Protein AF-A0A4D4ML09-F1 (afdb_monomer_lite)

Radius of gyration: 29.65 Å; chains: 1; bounding box: 59×78×82 Å

InterPro domains:
  IPR000515 ABC transporter type 1, transmembrane domain MetI-like [PF00528] (106-191)
  IPR000515 ABC transporter type 1, transmembrane domain MetI-like [PS50928] (87-264)
  IPR000515 ABC transporter type 1, transmembrane domain MetI-like [cd06261] (87-190)
  IPR035906 MetI-like superfamily [G3DSA:1.10.3720.10] (78-194)
  IPR035906 MetI-like superfamily [SSF161098] (83-191)

pLDDT: mean 74.78, std 23.52, range [28.95, 95.75]

Secondary structure (DSSP, 8-state):
-PPP-HHHHHHHHHHHHHHHSHHHHHHHHHHHHHHHHHHHHHHHSS-HHHHHHHHHHHHHHHH-HHHHHHHHHHHHHHHHTT-HHHHHHHHHHHHHHHHHHHHHHHHHHHHHHH-HHHHHHHHHHHHHHHHS-HHHHHHHHHHHH-SSHHHHHHHHHHHHHHHHHHHHHHHHHTS-HHHHHHHHHTT--HHHHHHHHHHHSTTSSS--TT--S-----S---------------------------------------------

Foldseek 3Di:
DDDDPPVVVVVVVLVCCCVVVLVVLVVLLCVQVVQLCVQLCVQPVDDQLVSLQVVLVVLCVPPHDVRSVVSSVVSVVCVVVVCNSVVSSVVSLLVSLLVVLLVPQLVLLVVLLVDVVSVVVVVVLLVVLQPDDLVVQLVVLCSRNNDDSRSSSRSSNSNSSSVSSVCNSCVSNPDDVVLVVVLVVVVDDPVVSVVVSVLPPPPPDDDDPPDPPDPPDDPDDDDDDDDDDDDDDDDDDDDDDDDDDDDDDDDDDDDDDDDDDDDD

Sequence (264 aa):
MPRIPFGDWVNDTVDWLLNHMSWLFDFFKTVFLGAFDGIDAVLQAPQPLLLAGILAVIAFWLRGTSAGVLTFVGFAFIDSLELWEDAMVTLSLVLVATVIALVVSVPVGIWAARSDRVSSIVRPVLDFMQTLPAMIYLIPAILFFGTGAPAGIVATLIFALAPGVRMTELGIRQVDKELVEAADAFGTTPATSCCASSSRWRCRRSWPVSTRSSCWVCPWPPSRAWSAPAASAATSTRPSASSTSASARRPVSPSSSWPSTWTA

Organism: Streptomyces avermitilis (NCBI:txid33903)

Structure (mmCIF, N/CA/C/O backbone):
data_AF-A0A4D4ML09-F1
#
_entry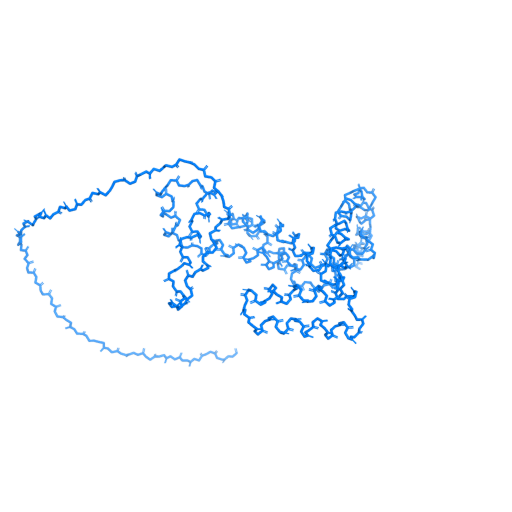.id   AF-A0A4D4ML09-F1
#
loop_
_atom_site.group_PDB
_atom_site.id
_atom_site.type_symbol
_atom_site.label_atom_id
_atom_site.label_alt_id
_atom_site.label_comp_id
_atom_site.label_asym_id
_atom_site.label_entity_id
_atom_site.label_seq_id
_atom_site.pdbx_PDB_ins_code
_atom_site.Cartn_x
_atom_site.Cartn_y
_atom_site.Cartn_z
_atom_site.occupancy
_atom_site.B_iso_or_equiv
_atom_site.auth_seq_id
_atom_site.auth_comp_id
_atom_site.auth_asym_id
_atom_site.auth_atom_id
_atom_site.pdbx_PDB_model_num
ATOM 1 N N . MET A 1 1 ? 10.419 -43.463 10.651 1.00 59.12 1 MET A N 1
ATOM 2 C CA . MET A 1 1 ? 9.363 -42.447 10.856 1.00 59.12 1 MET A CA 1
ATOM 3 C C . MET A 1 1 ? 8.624 -42.284 9.534 1.00 59.12 1 MET A C 1
ATOM 5 O O . MET A 1 1 ? 9.317 -42.134 8.529 1.00 59.12 1 MET A O 1
ATOM 9 N N . PRO A 1 2 ? 7.284 -42.388 9.491 1.00 77.88 2 PRO A N 1
ATOM 10 C CA . PRO A 1 2 ? 6.510 -42.131 8.275 1.00 77.88 2 PRO A CA 1
ATOM 11 C C . PRO A 1 2 ? 6.804 -40.715 7.764 1.00 77.88 2 PRO A C 1
ATOM 13 O O . PRO A 1 2 ? 6.755 -39.765 8.545 1.00 77.88 2 PRO A O 1
ATOM 16 N N . ARG A 1 3 ? 7.160 -40.571 6.483 1.00 78.69 3 ARG A N 1
ATOM 17 C CA . ARG A 1 3 ? 7.343 -39.255 5.858 1.00 78.69 3 ARG A CA 1
ATOM 18 C C . ARG A 1 3 ? 5.966 -38.760 5.436 1.00 78.69 3 ARG A C 1
ATOM 20 O O . ARG A 1 3 ? 5.324 -39.405 4.618 1.00 78.69 3 ARG A O 1
ATOM 27 N N . ILE A 1 4 ? 5.509 -37.660 6.025 1.00 82.00 4 ILE A N 1
ATOM 28 C CA . ILE A 1 4 ? 4.278 -36.992 5.600 1.00 82.00 4 ILE A CA 1
ATOM 29 C C . ILE A 1 4 ? 4.625 -36.206 4.324 1.00 82.00 4 ILE A C 1
ATOM 31 O O . ILE A 1 4 ? 5.484 -35.322 4.404 1.00 82.00 4 ILE A O 1
ATOM 35 N N . PRO A 1 5 ? 4.022 -36.510 3.159 1.00 85.44 5 PRO A N 1
ATOM 36 C CA . PRO A 1 5 ? 4.319 -35.834 1.895 1.00 85.44 5 PRO A CA 1
ATOM 37 C C . PRO A 1 5 ? 3.625 -34.463 1.830 1.00 85.44 5 PRO A C 1
ATOM 39 O O . PRO A 1 5 ? 2.733 -34.222 1.025 1.00 85.44 5 PRO A O 1
ATOM 42 N N . PHE A 1 6 ? 4.012 -33.546 2.721 1.00 84.12 6 PHE A N 1
ATOM 43 C CA . PHE A 1 6 ? 3.425 -32.203 2.780 1.00 84.12 6 PHE A CA 1
ATOM 44 C C . PHE A 1 6 ? 3.710 -31.391 1.507 1.00 84.12 6 PHE A C 1
ATOM 46 O O . PHE A 1 6 ? 2.873 -30.606 1.083 1.00 84.12 6 PHE A O 1
ATOM 53 N N . GLY A 1 7 ? 4.872 -31.612 0.880 1.00 84.00 7 GLY A N 1
ATOM 54 C CA . GLY A 1 7 ? 5.241 -30.947 -0.371 1.00 84.00 7 GLY A CA 1
ATOM 55 C C . GLY A 1 7 ? 4.301 -31.290 -1.526 1.00 84.00 7 GLY A C 1
ATOM 56 O O . GLY A 1 7 ? 3.855 -30.384 -2.220 1.00 84.00 7 GLY A O 1
ATOM 57 N N . ASP A 1 8 ? 3.945 -32.567 -1.679 1.00 87.31 8 ASP A N 1
ATOM 58 C CA . ASP A 1 8 ? 3.078 -33.025 -2.772 1.00 87.31 8 ASP A CA 1
ATOM 59 C C . ASP A 1 8 ? 1.673 -32.431 -2.634 1.00 87.31 8 ASP A C 1
ATOM 61 O O . ASP A 1 8 ? 1.137 -31.881 -3.588 1.00 87.31 8 ASP A O 1
ATOM 65 N N . TRP A 1 9 ? 1.128 -32.402 -1.412 1.00 88.62 9 TRP A N 1
ATOM 66 C CA . TRP A 1 9 ? -0.178 -31.787 -1.168 1.00 88.62 9 TRP A CA 1
ATOM 67 C C . TRP A 1 9 ? -0.194 -30.277 -1.452 1.00 88.62 9 TRP A C 1
ATOM 69 O O . TRP A 1 9 ? -1.172 -29.756 -1.996 1.00 88.62 9 TRP A O 1
ATOM 79 N N . VAL A 1 10 ? 0.882 -29.562 -1.102 1.00 86.12 10 VAL A N 1
ATOM 80 C CA . VAL A 1 10 ? 1.010 -28.130 -1.410 1.00 86.12 10 VAL A CA 1
ATOM 81 C C . VAL A 1 10 ? 1.085 -27.913 -2.918 1.00 86.12 10 VAL A C 1
ATOM 83 O O . VAL A 1 10 ? 0.365 -27.057 -3.426 1.00 86.12 10 VAL A O 1
ATOM 86 N N . ASN A 1 11 ? 1.898 -28.696 -3.629 1.00 86.69 11 ASN A N 1
ATOM 87 C CA . ASN A 1 11 ? 2.037 -28.585 -5.081 1.00 86.69 11 ASN A CA 1
ATOM 88 C C . ASN A 1 11 ? 0.710 -28.880 -5.793 1.00 86.69 11 ASN A C 1
ATOM 90 O O . ASN A 1 11 ? 0.254 -28.043 -6.566 1.00 86.69 11 ASN A O 1
ATOM 94 N N . ASP A 1 12 ? 0.027 -29.973 -5.437 1.00 88.75 12 ASP A N 1
ATOM 95 C CA . ASP A 1 12 ? -1.288 -30.323 -5.993 1.00 88.75 12 ASP A CA 1
ATOM 96 C C . ASP A 1 12 ? -2.319 -29.204 -5.762 1.00 88.75 12 ASP A C 1
ATOM 98 O O . ASP A 1 12 ? -3.134 -28.890 -6.633 1.00 88.75 12 ASP A O 1
ATOM 102 N N . THR A 1 13 ? -2.275 -28.568 -4.585 1.00 86.69 13 THR A N 1
ATOM 103 C CA . THR A 1 13 ? -3.168 -27.451 -4.246 1.00 86.69 13 THR A CA 1
ATOM 104 C C . THR A 1 13 ? -2.843 -26.201 -5.063 1.00 86.69 13 THR A C 1
ATOM 106 O O . THR A 1 13 ? -3.762 -25.542 -5.554 1.00 86.69 13 THR A O 1
ATOM 109 N N . VAL A 1 14 ? -1.560 -25.860 -5.221 1.00 85.69 14 VAL A N 1
ATOM 110 C CA . VAL A 1 14 ? -1.124 -24.715 -6.038 1.00 85.69 14 VAL A CA 1
ATOM 111 C C . VAL A 1 14 ? -1.500 -24.934 -7.500 1.00 85.69 14 VAL A C 1
ATOM 113 O O . VAL A 1 14 ? -2.090 -24.041 -8.106 1.00 85.69 14 VAL A O 1
ATOM 116 N N . ASP A 1 15 ? -1.250 -26.124 -8.040 1.00 85.69 15 ASP A N 1
ATOM 117 C CA . ASP A 1 15 ? -1.577 -26.465 -9.424 1.00 85.69 15 ASP A CA 1
ATOM 118 C C . ASP A 1 15 ? -3.088 -26.433 -9.666 1.00 85.69 15 ASP A C 1
ATOM 120 O O . ASP A 1 15 ? -3.551 -25.897 -10.678 1.00 85.69 15 ASP A O 1
ATOM 124 N N . TRP A 1 16 ? -3.891 -26.933 -8.725 1.00 88.06 16 TRP A N 1
ATOM 125 C CA . TRP A 1 16 ? -5.346 -26.810 -8.806 1.00 88.06 16 TRP A CA 1
ATOM 126 C C . TRP A 1 16 ? -5.793 -25.341 -8.818 1.00 88.06 16 TRP A C 1
ATOM 128 O O . TRP A 1 16 ? -6.638 -24.956 -9.632 1.00 88.06 16 TRP A O 1
ATOM 138 N N . LEU A 1 17 ? -5.198 -24.504 -7.961 1.00 85.19 17 LEU A N 1
ATOM 139 C CA . LEU A 1 17 ? -5.534 -23.084 -7.862 1.00 85.19 17 LEU A CA 1
ATOM 140 C C . LEU A 1 17 ? -5.142 -22.315 -9.134 1.00 85.19 17 LEU A C 1
ATOM 142 O O . LEU A 1 17 ? -5.925 -21.499 -9.618 1.00 85.19 17 LEU A O 1
ATOM 146 N N . LEU A 1 18 ? -3.976 -22.605 -9.715 1.00 81.81 18 LEU A N 1
ATOM 147 C CA . LEU A 1 18 ? -3.527 -21.998 -10.971 1.00 81.81 18 LEU A CA 1
ATOM 148 C C . LEU A 1 18 ? -4.411 -22.404 -12.157 1.00 81.81 18 LEU A C 1
ATOM 150 O O . LEU A 1 18 ? -4.718 -21.566 -13.001 1.00 81.81 18 LEU A O 1
ATOM 154 N N . ASN A 1 19 ? -4.875 -23.653 -12.208 1.00 81.81 19 ASN A N 1
ATOM 155 C CA . ASN A 1 19 ? -5.686 -24.143 -13.326 1.00 81.81 19 ASN A CA 1
ATOM 156 C C . ASN A 1 19 ? -7.166 -23.741 -13.234 1.00 81.81 19 ASN A C 1
ATOM 158 O O . ASN A 1 19 ? -7.794 -23.472 -14.257 1.00 81.81 19 ASN A O 1
ATOM 162 N N . HIS A 1 20 ? -7.741 -23.704 -12.028 1.00 89.06 20 HIS A N 1
ATOM 163 C CA . HIS A 1 20 ? -9.168 -23.420 -11.843 1.00 89.06 20 HIS A CA 1
ATOM 164 C C . HIS A 1 20 ? -9.464 -21.935 -11.577 1.00 89.06 20 HIS A C 1
ATOM 166 O O . HIS A 1 20 ? -10.523 -21.432 -11.955 1.00 89.06 20 HIS A O 1
ATOM 172 N N . MET A 1 21 ? -8.535 -21.221 -10.934 1.00 84.94 21 MET A N 1
ATOM 173 C CA . MET A 1 21 ? -8.707 -19.828 -10.503 1.00 84.94 21 MET A CA 1
ATOM 174 C C . MET A 1 21 ? -7.890 -18.816 -11.323 1.00 84.94 21 MET A C 1
ATOM 176 O O . MET A 1 21 ? -7.860 -17.641 -10.956 1.00 84.94 21 MET A O 1
ATOM 180 N N . SER A 1 22 ? -7.289 -19.224 -12.450 1.00 84.06 22 SER A N 1
ATOM 181 C CA . SER A 1 22 ? -6.535 -18.336 -13.358 1.00 84.06 22 SER A CA 1
ATOM 182 C C . SER A 1 22 ? -7.306 -17.069 -13.717 1.00 84.06 22 SER A C 1
ATOM 184 O O . SER A 1 22 ? -6.788 -15.972 -13.551 1.00 84.06 22 SER A O 1
ATOM 186 N N . TRP A 1 23 ? -8.585 -17.202 -14.077 1.00 86.94 23 TRP A N 1
ATOM 187 C CA . TRP A 1 23 ? -9.441 -16.069 -14.441 1.00 86.94 23 TRP A CA 1
ATOM 188 C C . TRP A 1 23 ? -9.547 -15.000 -13.337 1.00 86.94 23 TRP A C 1
ATOM 190 O O . TRP A 1 23 ? -9.652 -13.810 -13.634 1.00 86.94 23 TRP A O 1
ATOM 200 N N . LEU A 1 24 ? -9.513 -15.407 -12.061 1.00 88.56 24 LEU A N 1
ATOM 201 C CA . LEU A 1 24 ? -9.582 -14.490 -10.926 1.00 88.56 24 LEU A CA 1
ATOM 202 C C . LEU A 1 24 ? -8.236 -13.792 -10.707 1.00 88.56 24 LEU A C 1
ATOM 204 O O . LEU A 1 24 ? -8.201 -12.583 -10.472 1.00 88.56 24 LEU A O 1
ATOM 208 N N . PHE A 1 25 ? -7.130 -14.535 -10.797 1.00 86.25 25 PHE A N 1
ATOM 209 C CA . PHE A 1 25 ? -5.787 -13.958 -10.696 1.00 86.25 25 PHE A CA 1
ATOM 210 C C . PHE A 1 25 ? -5.503 -12.995 -11.845 1.00 86.25 25 PHE A C 1
ATOM 212 O O . PHE A 1 25 ? -4.975 -11.911 -11.600 1.00 86.25 25 PHE A O 1
ATOM 219 N N . ASP A 1 26 ? -5.928 -13.337 -13.058 1.00 88.06 26 ASP A N 1
ATOM 220 C CA . ASP A 1 26 ? -5.820 -12.476 -14.231 1.00 88.06 26 ASP A CA 1
ATOM 221 C C . ASP A 1 26 ? -6.650 -11.203 -14.059 1.00 88.06 26 ASP A C 1
ATOM 223 O O . ASP A 1 26 ? -6.144 -10.114 -14.320 1.00 88.06 26 ASP A O 1
ATOM 227 N N . PHE A 1 27 ? -7.872 -11.296 -13.521 1.00 91.00 27 PHE A N 1
ATOM 228 C CA . PHE A 1 27 ? -8.672 -10.113 -13.194 1.00 91.00 27 PHE A CA 1
ATOM 229 C C . PHE A 1 27 ? -7.938 -9.174 -12.225 1.00 91.00 27 PHE A C 1
ATOM 231 O O . PHE A 1 27 ? -7.788 -7.984 -12.511 1.00 91.00 27 PHE A O 1
ATOM 238 N N . PHE A 1 28 ? -7.433 -9.694 -11.100 1.00 90.31 28 PHE A N 1
ATOM 239 C CA . PHE A 1 28 ? -6.674 -8.878 -10.145 1.00 90.31 28 PHE A CA 1
ATOM 240 C C . PHE A 1 28 ? -5.390 -8.321 -10.759 1.00 90.31 28 PHE A C 1
ATOM 242 O O . PHE A 1 28 ? -5.067 -7.155 -10.540 1.00 90.31 28 PHE A O 1
ATOM 249 N N . LYS A 1 29 ? -4.687 -9.113 -11.572 1.00 91.00 29 LYS A N 1
ATOM 250 C CA . LYS A 1 29 ? -3.493 -8.677 -12.296 1.00 91.00 29 LYS A CA 1
ATOM 251 C C . LYS A 1 29 ? -3.803 -7.509 -13.224 1.00 91.00 29 LYS A C 1
ATOM 253 O O . LYS A 1 29 ? -3.082 -6.518 -13.184 1.00 91.00 29 LYS A O 1
ATOM 258 N N . THR A 1 30 ? -4.873 -7.590 -14.013 1.00 92.25 30 THR A N 1
ATOM 259 C CA . THR A 1 30 ? -5.305 -6.503 -14.901 1.00 92.25 30 THR A CA 1
ATOM 260 C C . THR A 1 30 ? -5.693 -5.257 -14.114 1.00 92.25 30 THR A C 1
ATOM 262 O O . THR A 1 30 ? -5.329 -4.157 -14.517 1.00 92.25 30 THR A O 1
ATOM 265 N N . VAL A 1 31 ? -6.377 -5.404 -12.975 1.00 92.50 31 VAL A N 1
ATOM 266 C CA . VAL A 1 31 ? -6.721 -4.266 -12.107 1.00 92.50 31 VAL A CA 1
ATOM 267 C C . VAL A 1 31 ? -5.463 -3.612 -11.528 1.00 92.50 31 VAL A C 1
ATOM 269 O O . VAL A 1 31 ? -5.342 -2.390 -11.570 1.00 92.50 31 VAL A O 1
ATOM 272 N N . PHE A 1 32 ? -4.513 -4.400 -11.016 1.00 92.38 32 PHE A N 1
ATOM 273 C CA . PHE A 1 32 ? -3.273 -3.877 -10.437 1.00 92.38 32 PHE A CA 1
ATOM 274 C C . PHE A 1 32 ? -2.369 -3.233 -11.488 1.00 92.38 32 PHE A C 1
ATOM 276 O O . PHE A 1 32 ? -1.873 -2.137 -11.247 1.00 92.38 32 PHE A O 1
ATOM 283 N N . LEU A 1 33 ? -2.190 -3.876 -12.646 1.00 92.56 33 LEU A N 1
ATOM 284 C CA . LEU A 1 33 ? -1.421 -3.318 -13.761 1.00 92.56 33 LEU A CA 1
ATOM 285 C C . LEU A 1 33 ? -2.086 -2.066 -14.319 1.00 92.56 33 LEU A C 1
ATOM 287 O O . LEU A 1 33 ? -1.432 -1.044 -14.425 1.00 92.56 33 LEU A O 1
ATOM 291 N N . GLY A 1 34 ? -3.392 -2.099 -14.582 1.00 93.62 34 GLY A N 1
ATOM 292 C CA . GLY A 1 34 ? -4.105 -0.937 -15.108 1.00 93.62 34 GLY A CA 1
ATOM 293 C C . GLY A 1 34 ? -4.058 0.265 -14.161 1.00 93.62 34 GLY A C 1
ATOM 294 O O . GLY A 1 34 ? -3.897 1.397 -14.612 1.00 93.62 34 GLY A O 1
ATOM 295 N N . ALA A 1 35 ? -4.153 0.036 -12.846 1.00 94.00 35 ALA A N 1
ATOM 296 C CA . ALA A 1 35 ? -3.981 1.096 -11.855 1.00 94.00 35 ALA A CA 1
ATOM 297 C C . ALA A 1 35 ? -2.534 1.612 -11.801 1.00 94.00 35 ALA A C 1
ATOM 299 O O . ALA A 1 35 ? -2.325 2.820 -11.700 1.00 94.00 35 ALA A O 1
ATOM 300 N N . PHE A 1 36 ? -1.551 0.713 -11.876 1.00 94.81 36 PHE A N 1
ATOM 301 C CA . PHE A 1 36 ? -0.130 1.055 -11.906 1.00 94.81 36 PHE A CA 1
ATOM 302 C C . PHE A 1 36 ? 0.234 1.862 -13.149 1.00 94.81 36 PHE A C 1
ATOM 304 O O . PHE A 1 36 ? 0.669 2.999 -12.998 1.00 94.81 36 PHE A O 1
ATOM 311 N N . ASP A 1 37 ? -0.042 1.341 -14.342 1.00 94.06 37 ASP A N 1
ATOM 312 C CA . ASP A 1 37 ? 0.233 2.004 -15.619 1.00 94.06 37 ASP A CA 1
ATOM 313 C C . ASP A 1 37 ? -0.510 3.345 -15.710 1.00 94.06 37 ASP A C 1
ATOM 315 O O . ASP A 1 37 ? 0.021 4.326 -16.223 1.00 94.06 37 ASP A O 1
ATOM 319 N N . GLY A 1 38 ? -1.730 3.421 -15.165 1.00 94.12 38 GLY A N 1
ATOM 320 C CA . GLY A 1 38 ? -2.509 4.656 -15.117 1.00 94.12 38 GLY A CA 1
ATOM 321 C C . GLY A 1 38 ? -1.867 5.744 -14.252 1.00 94.12 38 GLY A C 1
ATOM 322 O O . GLY A 1 38 ? -1.791 6.896 -14.679 1.00 94.12 38 GLY A O 1
ATOM 323 N N . ILE A 1 39 ? -1.403 5.405 -13.044 1.00 93.88 39 ILE A N 1
ATOM 324 C CA . ILE A 1 39 ? -0.715 6.367 -12.166 1.00 93.88 39 ILE A CA 1
ATOM 325 C C . ILE A 1 39 ? 0.665 6.718 -12.724 1.00 93.88 39 ILE A C 1
ATOM 327 O O . ILE A 1 39 ? 1.036 7.892 -12.733 1.00 93.88 39 ILE A O 1
ATOM 331 N N . ASP A 1 40 ? 1.393 5.725 -13.220 1.00 93.94 40 ASP A N 1
ATOM 332 C CA . ASP A 1 40 ? 2.733 5.895 -13.764 1.00 93.94 40 ASP A CA 1
ATOM 333 C C . ASP A 1 40 ? 2.732 6.799 -15.001 1.00 93.94 40 ASP A C 1
ATOM 335 O O . ASP A 1 40 ? 3.477 7.776 -15.050 1.00 93.94 40 ASP A O 1
ATOM 339 N N . ALA A 1 41 ? 1.792 6.594 -15.928 1.00 92.88 41 ALA A N 1
ATOM 340 C CA . ALA A 1 41 ? 1.618 7.470 -17.084 1.00 92.88 41 ALA A CA 1
ATOM 341 C C . ALA A 1 41 ? 1.303 8.922 -16.683 1.00 92.88 41 ALA A C 1
ATOM 343 O O . ALA A 1 41 ? 1.777 9.858 -17.323 1.00 92.88 41 ALA A O 1
ATOM 344 N N . VAL A 1 42 ? 0.522 9.136 -15.617 1.00 92.56 42 VAL A N 1
ATOM 345 C CA . VAL A 1 42 ? 0.211 10.487 -15.116 1.00 92.56 42 VAL A CA 1
ATOM 346 C C . VAL A 1 42 ? 1.435 11.145 -14.481 1.00 92.56 42 VAL A C 1
ATOM 348 O O . VAL A 1 42 ? 1.639 12.346 -14.665 1.00 92.56 42 VAL A O 1
ATOM 351 N N . LEU A 1 43 ? 2.245 10.384 -13.744 1.00 90.00 43 LEU A N 1
ATOM 352 C CA . LEU A 1 43 ? 3.460 10.896 -13.111 1.00 90.00 43 LEU A CA 1
ATOM 353 C C . LEU A 1 43 ? 4.574 11.160 -14.128 1.00 90.00 43 LEU A C 1
ATOM 355 O O . LEU A 1 43 ? 5.310 12.129 -13.970 1.00 90.00 43 LEU A O 1
ATOM 359 N N . GLN A 1 44 ? 4.673 10.360 -15.187 1.00 89.88 44 GLN A N 1
ATOM 360 C CA . GLN A 1 44 ? 5.710 10.509 -16.210 1.00 89.88 44 GLN A CA 1
ATOM 361 C C . GLN A 1 44 ? 5.321 11.442 -17.370 1.00 89.88 44 GLN A C 1
ATOM 363 O O . GLN A 1 44 ? 6.188 11.851 -18.137 1.00 89.88 44 GLN A O 1
ATOM 368 N N . ALA A 1 45 ? 4.043 11.815 -17.518 1.00 89.12 45 ALA A N 1
ATOM 369 C CA . ALA A 1 45 ? 3.608 12.709 -18.597 1.00 89.12 45 ALA A CA 1
ATOM 370 C C . ALA A 1 45 ? 4.251 14.117 -18.566 1.00 89.12 45 ALA A C 1
ATOM 372 O O . ALA A 1 45 ? 4.567 14.645 -19.637 1.00 89.12 45 ALA A O 1
ATOM 373 N N . PRO A 1 46 ? 4.431 14.781 -17.405 1.00 88.69 46 PRO A N 1
ATOM 374 C CA . PRO A 1 46 ? 5.096 16.080 -17.338 1.00 88.69 46 PRO A CA 1
ATOM 375 C C . PRO A 1 46 ? 6.622 15.960 -17.409 1.00 88.69 46 PRO A C 1
ATOM 377 O O . PRO A 1 46 ? 7.208 14.966 -16.994 1.00 88.69 46 PRO A O 1
ATOM 380 N N . GLN A 1 47 ? 7.289 17.035 -17.841 1.00 89.00 47 GLN A N 1
ATOM 381 C CA . GLN A 1 47 ? 8.752 17.118 -17.760 1.00 89.00 47 GLN A CA 1
ATOM 382 C C . GLN A 1 47 ? 9.221 16.970 -16.294 1.00 89.00 47 GLN A C 1
ATOM 384 O O . GLN A 1 47 ? 8.574 17.552 -15.413 1.00 89.00 47 GLN A O 1
ATOM 389 N N . PRO A 1 48 ? 10.351 16.289 -16.016 1.00 87.88 48 PRO A N 1
ATOM 390 C CA . PRO A 1 48 ? 10.811 16.001 -14.652 1.00 87.88 48 PRO A CA 1
ATOM 391 C C . PRO A 1 48 ? 10.837 17.219 -13.718 1.00 87.88 48 PRO A C 1
ATOM 393 O O . PRO A 1 48 ? 10.208 17.246 -12.657 1.00 87.88 48 PRO A O 1
ATOM 396 N N . LEU A 1 49 ? 11.462 18.306 -14.174 1.00 88.12 49 LEU A N 1
ATOM 397 C CA . LEU A 1 49 ? 11.545 19.563 -13.425 1.00 88.12 49 LEU A CA 1
ATOM 398 C C . LEU A 1 49 ? 10.179 20.234 -13.205 1.00 88.12 49 LEU A C 1
ATOM 400 O O . LEU A 1 49 ? 9.968 20.878 -12.175 1.00 88.12 49 LEU A O 1
ATOM 404 N N . LEU A 1 50 ? 9.236 20.073 -14.141 1.00 91.62 50 LEU A N 1
ATOM 405 C CA . LEU A 1 50 ? 7.872 20.586 -13.989 1.00 91.62 50 LEU A CA 1
ATOM 406 C C . LEU A 1 50 ? 7.117 19.819 -12.904 1.00 91.62 50 LEU A C 1
ATOM 408 O O . LEU A 1 50 ? 6.503 20.451 -12.042 1.00 91.62 50 LEU A O 1
ATOM 412 N N . LEU A 1 51 ? 7.184 18.483 -12.903 1.00 92.00 51 LEU A N 1
ATOM 413 C CA . LEU A 1 51 ? 6.539 17.675 -11.866 1.00 92.00 51 LEU A CA 1
ATOM 414 C C . LEU A 1 51 ? 7.141 17.969 -10.486 1.00 92.00 51 LEU A C 1
ATOM 416 O O . LEU A 1 51 ? 6.396 18.183 -9.528 1.00 92.00 51 LEU A O 1
ATOM 420 N N . ALA A 1 52 ? 8.471 18.060 -10.392 1.00 91.31 52 ALA A N 1
ATOM 421 C CA . ALA A 1 52 ? 9.158 18.441 -9.160 1.00 91.31 52 ALA A CA 1
ATOM 422 C C . ALA A 1 52 ? 8.675 19.807 -8.639 1.00 91.31 52 ALA A C 1
ATOM 424 O O . ALA A 1 52 ? 8.409 19.961 -7.445 1.00 91.31 52 ALA A O 1
ATOM 425 N N . GLY A 1 53 ? 8.491 20.783 -9.536 1.00 92.50 53 GLY A N 1
ATOM 426 C CA . GLY A 1 53 ? 7.915 22.089 -9.213 1.00 92.50 53 GLY A CA 1
ATOM 427 C C . GLY A 1 53 ? 6.474 22.003 -8.699 1.00 92.50 53 GLY A C 1
ATOM 428 O O . GLY A 1 53 ? 6.149 22.612 -7.680 1.00 92.50 53 GLY A O 1
ATOM 429 N N . ILE A 1 54 ? 5.617 21.209 -9.348 1.00 93.12 54 ILE A N 1
ATOM 430 C CA . ILE A 1 54 ? 4.223 21.001 -8.920 1.00 93.12 54 ILE A CA 1
ATOM 431 C C . ILE A 1 54 ? 4.175 20.379 -7.517 1.00 93.12 54 ILE A C 1
ATOM 433 O O . ILE A 1 54 ? 3.488 20.899 -6.633 1.00 93.12 54 ILE A O 1
ATOM 437 N N . LEU A 1 55 ? 4.939 19.309 -7.281 1.00 91.88 55 LEU A N 1
ATOM 438 C CA . LEU A 1 55 ? 5.012 18.651 -5.973 1.00 91.88 55 LEU A CA 1
ATOM 439 C C . LEU A 1 55 ? 5.566 19.592 -4.894 1.00 91.88 55 LEU A C 1
ATOM 441 O O . LEU A 1 55 ? 5.065 19.598 -3.768 1.00 91.88 55 LEU A O 1
ATOM 445 N N . ALA A 1 56 ? 6.541 20.435 -5.237 1.00 93.19 56 ALA A N 1
ATOM 446 C CA . ALA A 1 56 ? 7.080 21.444 -4.333 1.00 93.19 56 ALA A CA 1
ATOM 447 C C . ALA A 1 56 ? 6.046 22.513 -3.951 1.00 93.19 56 ALA A C 1
ATOM 449 O O . ALA A 1 56 ? 5.969 22.897 -2.783 1.00 93.19 56 ALA A O 1
ATOM 450 N N . VAL A 1 57 ? 5.211 22.963 -4.893 1.00 94.38 57 VAL A N 1
ATOM 451 C CA . VAL A 1 57 ? 4.114 23.906 -4.609 1.00 94.38 57 VAL A CA 1
ATOM 452 C C . VAL A 1 57 ? 3.059 23.264 -3.704 1.00 94.38 57 VAL A C 1
ATOM 454 O O . VAL A 1 57 ? 2.592 23.898 -2.756 1.00 94.38 57 VAL A O 1
ATOM 457 N N . ILE A 1 58 ? 2.722 21.992 -3.931 1.00 94.44 58 ILE A N 1
ATOM 458 C CA . ILE A 1 58 ? 1.800 21.247 -3.060 1.00 94.44 58 ILE A CA 1
ATOM 459 C C . ILE A 1 58 ? 2.385 21.120 -1.644 1.00 94.44 58 ILE A C 1
ATOM 461 O O . ILE A 1 58 ? 1.701 21.410 -0.658 1.00 94.44 58 ILE A O 1
ATOM 465 N N . ALA A 1 59 ? 3.663 20.749 -1.527 1.00 92.19 59 ALA A N 1
ATOM 466 C CA . ALA A 1 59 ? 4.358 20.645 -0.244 1.00 92.19 59 ALA A CA 1
ATOM 467 C C . ALA A 1 59 ? 4.433 21.999 0.483 1.00 92.19 59 ALA A C 1
ATOM 469 O O . ALA A 1 59 ? 4.207 22.074 1.697 1.00 92.19 59 ALA A O 1
ATOM 470 N N . PHE A 1 60 ? 4.681 23.077 -0.267 1.00 94.00 60 PHE A N 1
ATOM 471 C CA . PHE A 1 60 ? 4.662 24.446 0.235 1.00 94.00 60 PHE A CA 1
ATOM 472 C C . PHE A 1 60 ? 3.303 24.812 0.834 1.00 94.00 60 PHE A C 1
ATOM 474 O O . PHE A 1 60 ? 3.240 25.377 1.926 1.00 94.00 60 PHE A O 1
ATOM 481 N N . TRP A 1 61 ? 2.211 24.462 0.154 1.00 95.00 61 TRP A N 1
ATOM 482 C CA . TRP A 1 61 ? 0.859 24.791 0.601 1.00 95.00 61 TRP A CA 1
ATOM 483 C C . TRP A 1 61 ? 0.439 24.019 1.861 1.00 95.00 61 TRP A C 1
ATOM 485 O O . TRP A 1 61 ? -0.232 24.573 2.729 1.00 95.00 61 TRP A O 1
ATOM 495 N N . LEU A 1 62 ? 0.868 22.760 2.000 1.00 93.44 62 LEU A N 1
ATOM 496 C CA . LEU A 1 62 ? 0.493 21.908 3.135 1.00 93.44 62 LEU A CA 1
ATOM 497 C C . LEU A 1 62 ? 1.257 22.220 4.428 1.00 93.44 62 LEU A C 1
ATOM 499 O O . LEU A 1 62 ? 0.695 22.083 5.516 1.00 93.44 62 LEU A O 1
ATOM 503 N N . ARG A 1 63 ? 2.544 22.581 4.336 1.00 91.69 63 ARG A N 1
ATOM 504 C CA . ARG A 1 63 ? 3.420 22.690 5.521 1.00 91.69 63 ARG A CA 1
ATOM 505 C C . ARG A 1 63 ? 4.277 23.959 5.579 1.00 91.69 63 ARG A C 1
ATOM 507 O O . ARG A 1 63 ? 4.881 24.218 6.618 1.00 91.69 63 ARG A O 1
ATOM 514 N N . GLY A 1 64 ? 4.296 24.768 4.522 1.00 91.50 64 GLY A N 1
ATOM 515 C CA . GLY A 1 64 ? 5.025 26.037 4.447 1.00 91.50 64 GLY A CA 1
ATOM 516 C C . GLY A 1 64 ? 6.318 25.980 3.625 1.00 91.50 64 GLY A C 1
ATOM 517 O O . GLY A 1 64 ? 6.650 24.977 2.992 1.00 91.50 64 GLY A O 1
ATOM 518 N N . THR A 1 65 ? 7.072 27.083 3.656 1.00 90.88 65 THR A N 1
ATOM 519 C CA . THR A 1 65 ? 8.254 27.347 2.810 1.00 90.88 65 THR A CA 1
ATOM 520 C C . THR A 1 65 ? 9.335 26.270 2.883 1.00 90.88 65 THR A C 1
ATOM 522 O O . THR A 1 65 ? 9.886 25.886 1.853 1.00 90.88 65 THR A O 1
ATOM 525 N N . SER A 1 66 ? 9.619 25.752 4.079 1.00 92.25 66 SER A N 1
ATOM 526 C CA . SER A 1 66 ? 10.676 24.759 4.294 1.00 92.25 66 SER A CA 1
ATOM 527 C C . SER A 1 66 ? 10.386 23.420 3.616 1.00 92.25 66 SER A C 1
ATOM 529 O O . SER A 1 66 ? 11.297 22.816 3.057 1.00 92.25 66 SER A O 1
ATOM 531 N N . ALA A 1 67 ? 9.126 22.973 3.617 1.00 92.25 67 ALA A N 1
ATOM 532 C CA . ALA A 1 67 ? 8.731 21.727 2.968 1.00 92.25 67 ALA A CA 1
ATOM 533 C C . ALA A 1 67 ? 8.828 21.835 1.441 1.00 92.25 67 ALA A C 1
ATOM 535 O O . ALA A 1 67 ? 9.379 20.942 0.810 1.00 92.25 67 ALA A O 1
ATOM 536 N N . GLY A 1 68 ? 8.374 22.952 0.860 1.00 92.19 68 GLY A N 1
ATOM 537 C CA . GLY A 1 68 ? 8.438 23.165 -0.589 1.00 92.19 68 GLY A CA 1
ATOM 538 C C . GLY A 1 68 ? 9.867 23.165 -1.136 1.00 92.19 68 GLY A C 1
ATOM 539 O O . GLY A 1 68 ? 10.153 22.469 -2.109 1.00 92.19 68 GLY A O 1
ATOM 540 N N . VAL A 1 69 ? 10.783 23.886 -0.478 1.00 94.62 69 VAL A N 1
ATOM 541 C CA . VAL A 1 69 ? 12.196 23.934 -0.898 1.00 94.62 69 VAL A CA 1
ATOM 542 C C . VAL A 1 69 ? 12.852 22.559 -0.778 1.00 94.62 69 VAL A C 1
ATOM 544 O O . VAL A 1 69 ? 13.539 22.136 -1.702 1.00 94.62 69 VAL A O 1
ATOM 547 N N . LEU A 1 70 ? 12.614 21.838 0.323 1.00 95.50 70 LEU A N 1
ATOM 548 C CA . LEU A 1 70 ? 13.200 20.513 0.531 1.00 95.50 70 LEU A CA 1
ATOM 549 C C . LEU A 1 70 ? 12.696 19.507 -0.509 1.00 95.50 70 LEU A C 1
ATOM 551 O O . LEU A 1 70 ? 13.498 18.766 -1.072 1.00 95.50 70 LEU A O 1
ATOM 555 N N . THR A 1 71 ? 11.394 19.513 -0.809 1.00 94.38 71 THR A N 1
ATOM 556 C CA . THR A 1 71 ? 10.810 18.665 -1.855 1.00 94.38 71 THR A CA 1
ATOM 557 C C . THR A 1 71 ? 11.415 18.973 -3.224 1.00 94.38 71 THR A C 1
ATOM 559 O O . THR A 1 71 ? 11.846 18.046 -3.904 1.00 94.38 71 THR A O 1
ATOM 562 N N . PHE A 1 72 ? 11.516 20.251 -3.611 1.00 94.88 72 PHE A N 1
ATOM 563 C CA . PHE A 1 72 ? 12.099 20.627 -4.902 1.00 94.88 72 PHE A CA 1
ATOM 564 C C . PHE A 1 72 ? 13.563 20.196 -5.023 1.00 94.88 72 PHE A C 1
ATOM 566 O O . PHE A 1 72 ? 13.936 19.558 -6.001 1.00 94.88 72 PHE A O 1
ATOM 573 N N . VAL A 1 73 ? 14.384 20.500 -4.011 1.00 95.75 73 VAL A N 1
ATOM 574 C CA . VAL A 1 73 ? 15.811 20.146 -4.004 1.00 95.75 73 VAL A CA 1
ATOM 575 C C . VAL A 1 73 ? 16.002 18.628 -4.012 1.00 95.75 73 VAL A C 1
ATOM 577 O O . VAL A 1 73 ? 16.872 18.136 -4.721 1.00 95.75 73 VAL A O 1
ATOM 580 N N . GLY A 1 74 ? 15.177 17.879 -3.274 1.00 94.88 74 GLY A N 1
ATOM 581 C CA . GLY A 1 74 ? 15.229 16.417 -3.255 1.00 94.88 74 GLY A CA 1
ATOM 582 C C . GLY A 1 74 ? 14.910 15.793 -4.614 1.00 94.88 74 GLY A C 1
ATOM 583 O O . GLY A 1 74 ? 15.672 14.959 -5.094 1.00 94.88 74 GLY A O 1
ATOM 584 N N . PHE A 1 75 ? 13.829 16.227 -5.268 1.00 93.81 75 PHE A N 1
ATOM 585 C CA . PHE A 1 75 ? 13.481 15.729 -6.603 1.00 93.81 75 PHE A CA 1
ATOM 586 C C . PHE A 1 75 ? 14.473 16.184 -7.680 1.00 93.81 75 PHE A C 1
ATOM 588 O O . PHE A 1 75 ? 14.833 15.382 -8.535 1.00 93.81 75 PHE A O 1
ATOM 595 N N . ALA A 1 76 ? 14.979 17.419 -7.609 1.00 93.56 76 ALA A N 1
ATOM 596 C CA . ALA A 1 76 ? 16.033 17.894 -8.507 1.00 93.56 76 ALA A CA 1
ATOM 597 C C . ALA A 1 76 ? 17.342 17.103 -8.333 1.00 93.56 76 ALA A C 1
ATOM 599 O O . ALA A 1 76 ? 18.073 16.887 -9.294 1.00 93.56 76 ALA A O 1
ATOM 600 N N . PHE A 1 77 ? 17.637 16.639 -7.116 1.00 95.25 77 PHE A N 1
ATOM 601 C CA . PHE A 1 77 ? 18.784 15.771 -6.868 1.00 95.25 77 PHE A CA 1
ATOM 602 C C . PHE A 1 77 ? 18.601 14.377 -7.484 1.00 95.25 77 PHE A C 1
ATOM 604 O O . PHE A 1 77 ? 19.540 13.861 -8.076 1.00 95.25 77 PHE A O 1
ATOM 611 N N . ILE A 1 78 ? 17.402 13.789 -7.398 1.00 94.56 78 ILE A N 1
ATOM 612 C CA . ILE A 1 78 ? 17.087 12.510 -8.062 1.00 94.56 78 ILE A CA 1
ATOM 613 C C . ILE A 1 78 ? 17.222 12.638 -9.585 1.00 94.56 78 ILE A C 1
ATOM 615 O O . ILE A 1 78 ? 17.816 11.767 -10.217 1.00 94.56 78 ILE A O 1
ATOM 619 N N . ASP A 1 79 ? 16.720 13.736 -10.155 1.00 93.56 79 ASP A N 1
ATOM 620 C CA . ASP A 1 79 ? 16.862 14.054 -11.582 1.00 93.56 79 ASP A CA 1
ATOM 621 C C . ASP A 1 79 ? 18.341 14.186 -11.983 1.00 93.56 79 ASP A C 1
ATOM 623 O O . ASP A 1 79 ? 18.781 13.599 -12.967 1.00 93.56 79 ASP A O 1
ATOM 627 N N . SER A 1 80 ? 19.157 14.839 -11.146 1.00 94.00 80 SER A N 1
ATOM 628 C CA . SER A 1 80 ? 20.608 14.944 -11.351 1.00 94.00 80 SER A CA 1
ATOM 629 C C . SER A 1 80 ? 21.355 13.604 -11.293 1.00 94.00 80 SER A C 1
ATOM 631 O O . SER A 1 80 ? 22.505 13.552 -11.729 1.00 94.00 80 SER A O 1
ATOM 633 N N . LEU A 1 81 ? 20.756 12.556 -10.721 1.00 95.62 81 LEU A N 1
ATOM 634 C CA . LEU A 1 81 ? 21.310 11.199 -10.693 1.00 95.62 81 LEU A CA 1
ATOM 635 C C . LEU A 1 81 ? 20.795 10.327 -11.847 1.00 95.62 81 LEU A C 1
ATOM 637 O O . LEU A 1 81 ? 21.147 9.153 -11.895 1.00 95.62 81 LEU A O 1
ATOM 641 N N . GLU A 1 82 ? 19.959 10.871 -12.738 1.00 93.50 82 GLU A N 1
ATOM 642 C CA . GLU A 1 82 ? 19.310 10.143 -13.839 1.00 93.50 82 GLU A CA 1
ATOM 643 C C . GLU A 1 82 ? 18.420 8.970 -13.365 1.00 93.50 82 GLU A C 1
ATOM 645 O O . GLU A 1 82 ? 18.081 8.081 -14.137 1.00 93.50 82 GLU A O 1
ATOM 650 N N . LEU A 1 83 ? 17.981 8.984 -12.098 1.00 95.00 83 LEU A N 1
ATOM 651 C CA . LEU A 1 83 ? 17.121 7.951 -11.490 1.00 95.00 83 LEU A CA 1
ATOM 652 C C . LEU A 1 83 ? 15.641 8.362 -11.450 1.00 95.00 83 LEU A C 1
ATOM 654 O O . LEU A 1 83 ? 14.876 7.896 -10.604 1.00 95.00 83 LEU A O 1
ATOM 658 N N . TRP A 1 84 ? 15.233 9.281 -12.325 1.00 92.44 84 TRP A N 1
ATOM 659 C CA . TRP A 1 84 ? 13.879 9.831 -12.323 1.00 92.44 84 TRP A CA 1
ATOM 660 C C . TRP A 1 84 ? 12.815 8.767 -12.612 1.00 92.44 84 TRP A C 1
ATOM 662 O O . TRP A 1 84 ? 11.846 8.652 -11.861 1.00 92.44 84 TRP A O 1
ATOM 672 N N . GLU A 1 85 ? 13.004 7.977 -13.671 1.00 91.81 85 GLU A N 1
ATOM 673 C CA . GLU A 1 85 ? 12.043 6.946 -14.083 1.00 91.81 85 GLU A CA 1
ATOM 674 C C . GLU A 1 85 ? 11.871 5.884 -12.989 1.00 91.81 85 GLU A C 1
ATOM 676 O O . GLU A 1 85 ? 10.751 5.623 -12.550 1.00 91.81 85 GLU A O 1
ATOM 681 N N . ASP A 1 86 ? 12.975 5.368 -12.443 1.00 93.56 86 ASP A N 1
ATOM 682 C CA . ASP A 1 86 ? 12.949 4.404 -11.336 1.00 93.56 86 ASP A CA 1
ATOM 683 C C . ASP A 1 86 ? 12.265 4.978 -10.080 1.00 93.56 86 ASP A C 1
ATOM 685 O O . ASP A 1 86 ? 11.494 4.295 -9.391 1.00 93.56 86 ASP A O 1
ATOM 689 N N . ALA A 1 87 ? 12.497 6.260 -9.775 1.00 94.00 87 ALA A N 1
ATOM 690 C CA . ALA A 1 87 ? 11.835 6.935 -8.664 1.00 94.00 87 ALA A CA 1
ATOM 691 C C . ALA A 1 87 ? 10.319 7.069 -8.888 1.00 94.00 87 ALA A C 1
ATOM 693 O O . ALA A 1 87 ? 9.547 6.863 -7.947 1.00 94.00 87 ALA A O 1
ATOM 694 N N . MET A 1 88 ? 9.870 7.362 -10.111 1.00 94.00 88 MET A N 1
ATOM 695 C CA . MET A 1 88 ? 8.439 7.420 -10.428 1.00 94.00 88 MET A CA 1
ATOM 696 C C . MET A 1 88 ? 7.795 6.035 -10.389 1.00 94.00 88 MET A C 1
ATOM 698 O O . MET A 1 88 ? 6.737 5.896 -9.780 1.00 94.00 88 MET A O 1
ATOM 702 N N . VAL A 1 89 ? 8.459 4.994 -10.895 1.00 93.50 89 VAL A N 1
ATOM 703 C CA . VAL A 1 89 ? 7.970 3.605 -10.815 1.00 93.50 89 VAL A CA 1
ATOM 704 C C . VAL A 1 89 ? 7.758 3.174 -9.361 1.00 93.50 89 VAL A C 1
ATOM 706 O O . VAL A 1 89 ? 6.712 2.612 -9.014 1.00 93.50 89 VAL A O 1
ATOM 709 N N . THR A 1 90 ? 8.717 3.460 -8.476 1.00 94.00 90 THR A N 1
ATOM 710 C CA . THR A 1 90 ? 8.577 3.129 -7.047 1.00 94.00 90 THR A CA 1
ATOM 711 C C . THR A 1 90 ? 7.466 3.937 -6.375 1.00 94.00 90 THR A C 1
ATOM 713 O O . THR A 1 90 ? 6.691 3.375 -5.594 1.00 94.00 90 THR A O 1
ATOM 716 N N . LEU A 1 91 ? 7.328 5.224 -6.710 1.00 94.06 91 LEU A N 1
ATOM 717 C CA . LEU A 1 91 ? 6.248 6.074 -6.212 1.00 94.06 91 LEU A CA 1
ATOM 718 C C . LEU A 1 91 ? 4.873 5.565 -6.673 1.00 94.06 91 LEU A C 1
ATOM 720 O O . LEU A 1 91 ? 3.972 5.426 -5.843 1.00 94.06 91 LEU A O 1
ATOM 724 N N . SER A 1 92 ? 4.726 5.223 -7.955 1.00 94.88 92 SER A N 1
ATOM 725 C CA . SER A 1 92 ? 3.517 4.639 -8.547 1.00 94.88 92 SER A CA 1
ATOM 726 C C . SER A 1 92 ? 3.116 3.353 -7.830 1.00 94.88 92 SER A C 1
ATOM 728 O O . SER A 1 92 ? 1.972 3.215 -7.391 1.00 94.88 92 SER A O 1
ATOM 730 N N . LEU A 1 93 ? 4.068 2.435 -7.627 1.00 93.88 93 LEU A N 1
ATOM 731 C CA . LEU A 1 93 ? 3.825 1.166 -6.939 1.00 93.88 93 LEU A CA 1
ATOM 732 C C . LEU A 1 93 ? 3.312 1.390 -5.511 1.00 93.88 93 LEU A C 1
ATOM 734 O O . LEU A 1 93 ? 2.300 0.804 -5.115 1.00 93.88 93 LEU A O 1
ATOM 738 N N . VAL A 1 94 ? 3.972 2.267 -4.747 1.00 94.38 94 VAL A N 1
ATOM 739 C CA . VAL A 1 94 ? 3.584 2.573 -3.362 1.00 94.38 94 VAL A CA 1
ATOM 740 C C . VAL A 1 94 ? 2.224 3.272 -3.302 1.00 94.38 94 VAL A C 1
ATOM 742 O O . VAL A 1 94 ? 1.422 2.951 -2.421 1.00 94.38 94 VAL A O 1
ATOM 745 N N . LEU A 1 95 ? 1.927 4.191 -4.226 1.00 94.81 95 LEU A N 1
ATOM 746 C CA . LEU A 1 95 ? 0.634 4.880 -4.289 1.00 94.81 95 LEU A CA 1
ATOM 747 C C . LEU A 1 95 ? -0.510 3.904 -4.567 1.00 94.81 95 LEU A C 1
ATOM 749 O O . LEU A 1 95 ? -1.486 3.892 -3.812 1.00 94.81 95 LEU A O 1
ATOM 753 N N . VAL A 1 96 ? -0.377 3.052 -5.588 1.00 94.94 96 VAL A N 1
ATOM 754 C CA . VAL A 1 96 ? -1.387 2.029 -5.911 1.00 94.94 96 VAL A CA 1
ATOM 755 C C . VAL A 1 96 ? -1.602 1.097 -4.723 1.00 94.94 96 VAL A C 1
ATOM 757 O O . VAL A 1 96 ? -2.739 0.918 -4.278 1.00 94.94 96 VAL A O 1
ATOM 760 N N . ALA A 1 97 ? -0.520 0.548 -4.166 1.00 94.19 97 ALA A N 1
ATOM 761 C CA . ALA A 1 97 ? -0.599 -0.359 -3.027 1.00 94.19 97 ALA A CA 1
ATOM 762 C C . ALA A 1 97 ? -1.277 0.305 -1.820 1.00 94.19 97 ALA A C 1
ATOM 764 O O . ALA A 1 97 ? -2.145 -0.302 -1.197 1.00 94.19 97 ALA A O 1
ATOM 765 N N . THR A 1 98 ? -0.945 1.565 -1.524 1.00 94.44 98 THR A N 1
ATOM 766 C CA . THR A 1 98 ? -1.526 2.311 -0.398 1.00 94.44 98 THR A CA 1
ATOM 767 C C . THR A 1 98 ? -3.011 2.590 -0.606 1.00 94.44 98 THR A C 1
ATOM 769 O O . THR A 1 98 ? -3.799 2.396 0.318 1.00 94.44 98 THR A O 1
ATOM 772 N N . VAL A 1 99 ? -3.426 3.013 -1.803 1.00 95.00 99 VAL A N 1
ATOM 773 C CA . VAL A 1 99 ? -4.843 3.279 -2.098 1.00 95.00 99 VAL A CA 1
ATOM 774 C C . VAL A 1 99 ? -5.667 2.001 -1.956 1.00 95.00 99 VAL A C 1
ATOM 776 O O . VAL A 1 99 ? -6.677 1.999 -1.250 1.00 95.00 99 VAL A O 1
ATOM 779 N N . ILE A 1 100 ? -5.209 0.896 -2.547 1.00 94.25 100 ILE A N 1
ATOM 780 C CA . ILE A 1 100 ? -5.889 -0.402 -2.440 1.00 94.25 100 ILE A CA 1
ATOM 781 C C . ILE A 1 100 ? -5.896 -0.881 -0.980 1.00 94.25 100 ILE A C 1
ATOM 783 O O . ILE A 1 100 ? -6.934 -1.319 -0.477 1.00 94.25 100 ILE A O 1
ATOM 787 N N . ALA A 1 101 ? -4.777 -0.729 -0.264 1.00 94.69 101 ALA A N 1
ATOM 788 C CA . ALA A 1 101 ? -4.681 -1.079 1.149 1.00 94.69 101 ALA A CA 1
ATOM 789 C C . ALA A 1 101 ? -5.670 -0.285 2.000 1.00 94.69 101 ALA A C 1
ATOM 791 O O . ALA A 1 101 ? -6.303 -0.865 2.875 1.00 94.69 101 ALA A O 1
ATOM 792 N N . LEU A 1 102 ? -5.854 1.014 1.760 1.00 95.00 102 LEU A N 1
ATOM 793 C CA . LEU A 1 102 ? -6.827 1.833 2.489 1.00 95.00 102 LEU A CA 1
ATOM 794 C C . LEU A 1 102 ? -8.267 1.414 2.181 1.00 95.00 102 LEU A C 1
ATOM 796 O O . LEU A 1 102 ? -9.065 1.262 3.107 1.00 95.00 102 LEU A O 1
ATOM 800 N N . VAL A 1 103 ? -8.582 1.166 0.907 1.00 95.69 103 VAL A N 1
ATOM 801 C CA . VAL A 1 103 ? -9.915 0.714 0.474 1.00 95.69 103 VAL A CA 1
ATOM 802 C C . VAL A 1 103 ? -10.304 -0.608 1.134 1.00 95.69 103 VAL A C 1
ATOM 804 O O . VAL A 1 103 ? -11.471 -0.794 1.464 1.00 95.69 103 VAL A O 1
ATOM 807 N N . VAL A 1 104 ? -9.348 -1.509 1.371 1.00 94.88 104 VAL A N 1
ATOM 808 C CA . VAL A 1 104 ? -9.603 -2.809 2.012 1.00 94.88 104 VAL A CA 1
ATOM 809 C C . VAL A 1 104 ? -9.496 -2.735 3.540 1.00 94.88 104 VAL A C 1
ATOM 811 O O . VAL A 1 104 ? -10.356 -3.256 4.251 1.00 94.88 104 VAL A O 1
ATOM 814 N N . SER A 1 105 ? -8.468 -2.076 4.077 1.00 94.75 105 SER A N 1
ATOM 815 C CA . SER A 1 105 ? -8.199 -2.048 5.522 1.00 94.75 105 SER A CA 1
ATOM 816 C C . SER A 1 105 ? -9.225 -1.248 6.314 1.00 94.75 105 SER A C 1
ATOM 818 O O . SER A 1 105 ? -9.558 -1.645 7.431 1.00 94.75 105 SER A O 1
ATOM 820 N N . VAL A 1 106 ? -9.764 -0.158 5.758 1.00 95.19 106 VAL A N 1
ATOM 821 C 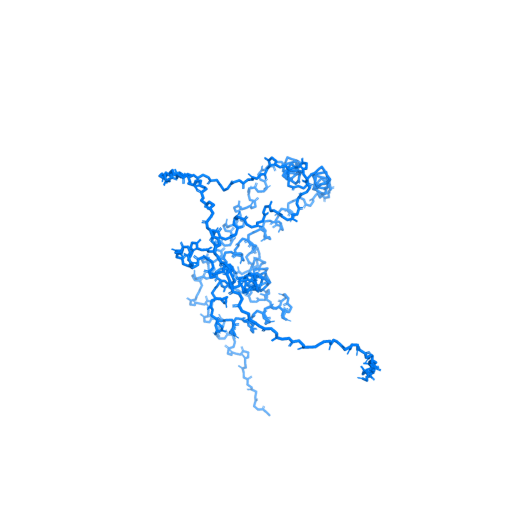CA . VAL A 1 106 ? -10.735 0.684 6.468 1.00 95.19 106 VAL A CA 1
ATOM 822 C C . VAL A 1 106 ? -12.055 -0.066 6.707 1.00 95.19 106 VAL A C 1
ATOM 824 O O . VAL A 1 106 ? -12.465 -0.155 7.866 1.00 95.19 106 VAL A O 1
ATOM 827 N N . PRO A 1 107 ? -12.712 -0.686 5.703 1.00 94.88 107 PRO A N 1
ATOM 828 C CA . PRO A 1 107 ? -13.914 -1.491 5.934 1.00 94.88 107 PRO A CA 1
ATOM 829 C C . PRO A 1 107 ? -13.683 -2.670 6.881 1.00 94.88 107 PRO A C 1
ATOM 831 O O . PRO A 1 107 ? -14.501 -2.905 7.773 1.00 94.88 107 PRO A O 1
ATOM 834 N N . VAL A 1 108 ? -12.561 -3.383 6.733 1.00 94.12 108 VAL A N 1
ATOM 835 C CA . VAL A 1 108 ? -12.211 -4.512 7.611 1.00 94.12 108 VAL A CA 1
ATOM 836 C C . VAL A 1 108 ? -11.992 -4.032 9.051 1.00 94.12 108 VAL A C 1
ATOM 838 O O . VAL A 1 108 ? -12.514 -4.641 9.986 1.00 94.12 108 VAL A O 1
ATOM 841 N N . GLY A 1 109 ? -11.306 -2.902 9.244 1.00 93.06 109 GLY A N 1
ATOM 842 C CA . GLY A 1 109 ? -11.105 -2.277 10.553 1.00 93.06 109 GLY A CA 1
ATOM 843 C C . GLY A 1 109 ? -12.407 -1.793 11.193 1.00 93.06 109 GLY A C 1
ATOM 844 O O . GLY A 1 109 ? -12.625 -2.018 12.383 1.00 93.06 109 GLY A O 1
ATOM 845 N N . ILE A 1 110 ? -13.319 -1.208 10.408 1.00 93.12 110 ILE A N 1
ATOM 846 C CA . ILE A 1 110 ? -14.663 -0.824 10.874 1.00 93.12 110 ILE A CA 1
ATOM 847 C C . ILE A 1 110 ? -15.456 -2.063 11.309 1.00 93.12 110 ILE A C 1
ATOM 849 O O . ILE A 1 110 ? -16.136 -2.033 12.338 1.00 93.12 110 ILE A O 1
ATOM 853 N N . TRP A 1 111 ? -15.371 -3.164 10.559 1.00 93.62 111 TRP A N 1
ATOM 854 C CA . TRP A 1 111 ? -16.082 -4.394 10.902 1.00 93.62 111 TRP A CA 1
ATOM 855 C C . TRP A 1 111 ? -15.536 -5.041 12.184 1.00 93.62 111 TRP A C 1
ATOM 857 O O . TRP A 1 111 ? -16.320 -5.416 13.061 1.00 93.62 111 TRP A O 1
ATOM 867 N N . ALA A 1 112 ? -14.210 -5.072 12.349 1.00 91.12 112 ALA A N 1
ATOM 868 C CA . ALA A 1 112 ? -13.545 -5.534 13.570 1.00 91.12 112 ALA A CA 1
ATOM 869 C C . ALA A 1 112 ? -13.835 -4.636 14.791 1.00 91.12 112 ALA A C 1
ATOM 871 O O . ALA A 1 112 ? -13.933 -5.124 15.921 1.00 91.12 112 ALA A O 1
ATOM 872 N N . ALA A 1 113 ? -14.031 -3.330 14.584 1.00 89.44 113 ALA A N 1
ATOM 873 C CA . ALA A 1 113 ? -14.416 -2.410 15.653 1.00 89.44 113 ALA A CA 1
ATOM 874 C C . ALA A 1 113 ? -15.846 -2.656 16.161 1.00 89.44 113 ALA A C 1
ATOM 876 O O . ALA A 1 113 ? -16.113 -2.473 17.346 1.00 89.44 113 ALA A O 1
ATOM 877 N N . ARG A 1 114 ? -16.760 -3.091 15.283 1.00 87.69 114 ARG A N 1
ATOM 878 C CA . ARG A 1 114 ? -18.171 -3.343 15.629 1.00 87.69 114 ARG A CA 1
ATOM 879 C C . ARG A 1 114 ? -18.421 -4.698 16.294 1.00 87.69 114 ARG A C 1
ATOM 881 O O . ARG A 1 114 ? -19.447 -4.854 16.947 1.00 87.69 114 ARG A O 1
ATOM 888 N N . SER A 1 115 ? -17.542 -5.686 16.108 1.00 89.44 115 SER A N 1
ATOM 889 C CA . SER A 1 115 ? -17.733 -7.040 16.645 1.00 89.44 115 SER A CA 1
ATOM 890 C C . SER A 1 115 ? -16.468 -7.593 17.293 1.00 89.44 115 SER A C 1
ATOM 892 O O . SER A 1 115 ? -15.451 -7.794 16.630 1.00 89.44 115 SER A O 1
ATOM 894 N N . ASP A 1 116 ? -16.558 -7.945 18.578 1.00 90.69 116 ASP A N 1
ATOM 895 C CA . ASP A 1 116 ? -15.447 -8.566 19.311 1.00 90.69 116 ASP A CA 1
ATOM 896 C C . ASP A 1 116 ? -15.071 -9.950 18.762 1.00 90.69 116 ASP A C 1
ATOM 898 O O . ASP A 1 116 ? -13.900 -10.324 18.785 1.00 90.69 116 ASP A O 1
ATOM 902 N N . ARG A 1 117 ? -16.030 -10.687 18.179 1.00 91.94 117 ARG A N 1
ATOM 903 C CA . ARG A 1 117 ? -15.746 -11.970 17.513 1.00 91.94 117 ARG A CA 1
ATOM 904 C C . ARG A 1 117 ? -14.873 -11.769 16.278 1.00 91.94 117 ARG A C 1
ATOM 906 O O . ARG A 1 117 ? -13.864 -12.452 16.131 1.00 91.94 117 ARG A O 1
ATOM 913 N N . VAL A 1 118 ? -15.225 -10.805 15.426 1.00 90.06 118 VAL A N 1
ATOM 914 C CA . VAL A 1 118 ? -14.434 -10.473 14.229 1.00 90.06 118 VAL A CA 1
ATOM 915 C C . VAL A 1 118 ? -13.042 -10.001 14.640 1.00 90.06 118 VAL A C 1
ATOM 917 O O . VAL A 1 118 ? -12.055 -10.496 14.106 1.00 90.06 118 VAL A O 1
ATOM 920 N N . SER A 1 119 ? -12.947 -9.134 15.653 1.00 90.50 119 SER A N 1
ATOM 921 C CA . SER A 1 119 ? -11.660 -8.690 16.204 1.00 90.50 119 SER A CA 1
ATOM 922 C C . SER A 1 119 ? -10.786 -9.862 16.673 1.00 90.50 119 SER A C 1
ATOM 924 O O . SER A 1 119 ? -9.604 -9.922 16.335 1.00 90.50 119 SER A O 1
ATOM 926 N N . SER A 1 120 ? -11.360 -10.843 17.380 1.00 92.06 120 SER A N 1
ATOM 927 C CA . SER A 1 120 ? -10.605 -12.006 17.868 1.00 92.06 120 SER A CA 1
ATOM 928 C C . SER A 1 120 ? -10.051 -12.911 16.760 1.00 92.06 120 SER A C 1
ATOM 930 O O . SER A 1 120 ? -9.022 -13.545 16.966 1.00 92.06 120 SER A O 1
ATOM 932 N N . ILE A 1 121 ? -10.694 -12.946 15.585 1.00 93.38 121 ILE A N 1
ATOM 933 C CA . ILE A 1 121 ? -10.252 -13.739 14.424 1.00 93.38 121 ILE A CA 1
ATOM 934 C C . ILE A 1 121 ? -9.245 -12.958 13.577 1.00 93.38 121 ILE A C 1
ATOM 936 O O . ILE A 1 121 ? -8.262 -13.520 13.101 1.00 93.38 121 ILE A O 1
ATOM 940 N N . VAL A 1 122 ? -9.482 -11.660 13.385 1.00 91.81 122 VAL A N 1
ATOM 941 C CA . VAL A 1 122 ? -8.633 -10.811 12.542 1.00 91.81 122 VAL A CA 1
ATOM 942 C C . VAL A 1 122 ? -7.261 -10.603 13.185 1.00 91.81 122 VAL A C 1
ATOM 944 O O . VAL A 1 122 ? -6.261 -10.684 12.481 1.00 91.81 122 VAL A O 1
ATOM 947 N N . ARG A 1 123 ? -7.180 -10.409 14.509 1.00 91.19 123 ARG A N 1
ATOM 948 C CA . ARG A 1 123 ? -5.910 -10.156 15.223 1.00 91.19 123 ARG A CA 1
ATOM 949 C C . ARG A 1 123 ? -4.817 -11.203 14.946 1.00 91.19 123 ARG A C 1
ATOM 951 O O . ARG A 1 123 ? -3.760 -10.785 14.484 1.00 91.19 123 ARG A O 1
ATOM 958 N N . PRO A 1 124 ? -5.055 -12.522 15.102 1.00 91.50 124 PRO A N 1
ATOM 959 C CA . PRO A 1 124 ? -4.066 -13.541 14.748 1.00 91.50 124 PRO A CA 1
ATOM 960 C C . PRO A 1 124 ? -3.588 -13.469 13.294 1.00 91.50 124 PRO A C 1
ATOM 962 O O . PRO A 1 124 ? -2.412 -13.693 13.022 1.00 91.50 124 PRO A O 1
ATOM 965 N N . VAL A 1 125 ? -4.483 -13.147 12.354 1.00 91.88 125 VAL A N 1
ATOM 966 C CA . VAL A 1 125 ? -4.121 -12.994 10.937 1.00 91.88 125 VAL A CA 1
ATOM 967 C C . VAL A 1 125 ? -3.213 -11.782 10.752 1.00 91.88 125 VAL A C 1
ATOM 969 O O . VAL A 1 125 ? -2.190 -11.889 10.083 1.00 91.88 125 VAL A O 1
ATOM 972 N N . LEU A 1 126 ? -3.536 -10.648 11.382 1.00 89.62 126 LEU A N 1
ATOM 973 C CA . LEU A 1 126 ? -2.689 -9.453 11.324 1.00 89.62 126 LEU A CA 1
ATOM 974 C C . LEU A 1 126 ? -1.316 -9.692 11.970 1.00 89.62 126 LEU A C 1
ATOM 976 O O . LEU A 1 126 ? -0.310 -9.215 11.447 1.00 89.62 126 LEU A O 1
ATOM 980 N N . ASP A 1 127 ? -1.263 -10.458 13.061 1.00 91.75 127 ASP A N 1
ATOM 981 C CA . ASP A 1 127 ? -0.014 -10.832 13.732 1.00 91.75 127 ASP A CA 1
ATOM 982 C C . ASP A 1 127 ? 0.829 -11.781 12.856 1.00 91.75 127 ASP A C 1
ATOM 984 O O . ASP A 1 127 ? 2.049 -11.637 12.768 1.00 91.75 127 ASP A O 1
ATOM 988 N N . PHE A 1 128 ? 0.201 -12.707 12.122 1.00 90.00 128 PHE A N 1
ATOM 989 C CA . PHE A 1 128 ? 0.889 -13.542 11.131 1.00 90.00 128 PHE A CA 1
ATOM 990 C C . PHE A 1 128 ? 1.450 -12.706 9.973 1.00 90.00 128 PHE A C 1
ATOM 992 O O . PHE A 1 128 ? 2.618 -12.848 9.602 1.00 90.00 128 PHE A O 1
ATOM 999 N N . MET A 1 129 ? 0.648 -11.764 9.463 1.00 89.00 129 MET A N 1
ATOM 1000 C CA . MET A 1 129 ? 1.051 -10.848 8.394 1.00 89.00 129 MET A CA 1
ATOM 1001 C C . MET A 1 129 ? 2.315 -10.048 8.753 1.00 89.00 129 MET A C 1
ATOM 1003 O O . MET A 1 129 ? 3.150 -9.805 7.885 1.00 89.00 129 MET A O 1
ATOM 1007 N N . GLN A 1 130 ? 2.482 -9.686 10.029 1.00 87.38 130 GLN A N 1
ATOM 1008 C CA . GLN A 1 130 ? 3.602 -8.876 10.528 1.00 87.38 130 GLN A CA 1
ATOM 1009 C C . GLN A 1 130 ? 4.826 -9.682 10.988 1.00 87.38 130 GLN A C 1
ATOM 1011 O O . GLN A 1 130 ? 5.913 -9.115 11.092 1.00 87.38 130 GLN A O 1
ATOM 1016 N N . THR A 1 131 ? 4.673 -10.973 11.293 1.00 91.12 131 THR A N 1
ATOM 1017 C CA . THR A 1 131 ? 5.763 -11.809 11.836 1.00 91.12 131 THR A CA 1
ATOM 1018 C C . THR A 1 131 ? 6.565 -12.533 10.762 1.00 91.12 131 THR A C 1
ATOM 1020 O O . THR A 1 131 ? 7.736 -12.844 10.989 1.00 91.12 131 THR A O 1
ATOM 1023 N N . LEU A 1 132 ? 5.983 -12.780 9.585 1.00 89.62 132 LEU A N 1
ATOM 1024 C CA . LEU A 1 132 ? 6.727 -13.360 8.471 1.00 89.62 132 LEU A CA 1
ATOM 1025 C C . LEU A 1 132 ? 7.544 -12.297 7.714 1.00 89.62 132 LEU A C 1
ATOM 1027 O O . LEU A 1 132 ? 7.019 -11.232 7.385 1.00 89.62 132 LEU A O 1
ATOM 1031 N N . PRO A 1 133 ? 8.810 -12.591 7.364 1.00 88.19 133 PRO A N 1
ATOM 1032 C CA . PRO A 1 133 ? 9.601 -11.743 6.480 1.00 88.19 133 PRO A CA 1
ATOM 1033 C C . PRO A 1 133 ? 8.932 -11.506 5.120 1.00 88.19 133 PRO A C 1
ATOM 1035 O O . PRO A 1 133 ? 8.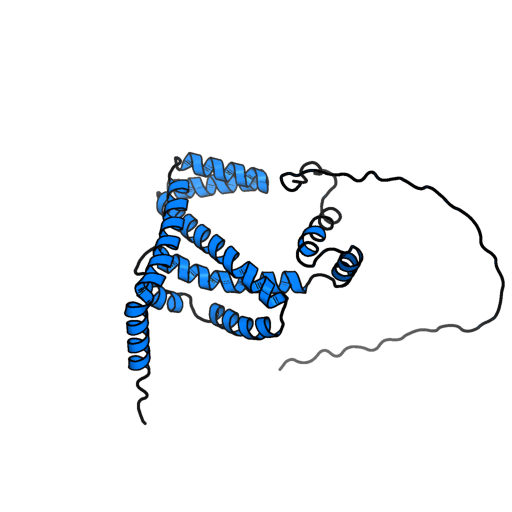353 -12.420 4.533 1.00 88.19 133 PRO A O 1
ATOM 1038 N N . ALA A 1 134 ? 9.124 -10.307 4.557 1.00 85.50 134 ALA A N 1
ATOM 1039 C CA . ALA A 1 134 ? 8.556 -9.906 3.264 1.00 85.50 134 ALA A CA 1
ATOM 1040 C C . ALA A 1 134 ? 8.868 -10.885 2.114 1.00 85.50 134 ALA A C 1
ATOM 1042 O O . ALA A 1 134 ? 8.026 -11.124 1.251 1.00 85.50 134 ALA A O 1
ATOM 1043 N N . MET A 1 135 ? 10.056 -11.501 2.128 1.00 88.06 135 MET A N 1
ATOM 1044 C CA . MET A 1 135 ? 10.489 -12.455 1.101 1.00 88.06 135 MET A CA 1
ATOM 1045 C C . MET A 1 135 ? 9.556 -13.669 0.978 1.00 88.06 135 MET A C 1
ATOM 1047 O O . MET A 1 135 ? 9.358 -14.186 -0.119 1.00 88.06 135 MET A O 1
ATOM 1051 N N . ILE A 1 136 ? 8.940 -14.097 2.086 1.00 90.81 136 ILE A N 1
ATOM 1052 C CA . ILE A 1 136 ? 8.022 -15.244 2.100 1.00 90.81 136 ILE A CA 1
ATOM 1053 C C . ILE A 1 136 ? 6.737 -14.922 1.333 1.00 90.81 136 ILE A C 1
ATOM 1055 O O . ILE A 1 136 ? 6.184 -15.806 0.690 1.00 90.81 136 ILE A O 1
ATOM 1059 N N . TYR A 1 137 ? 6.292 -13.663 1.340 1.00 88.44 137 TYR A N 1
ATOM 1060 C CA . TYR A 1 137 ? 5.126 -13.219 0.570 1.00 88.44 137 TYR A CA 1
ATOM 1061 C C . TYR A 1 137 ? 5.423 -13.054 -0.918 1.00 88.44 137 TYR A C 1
ATOM 1063 O O . TYR A 1 137 ? 4.523 -13.186 -1.746 1.00 88.44 137 TYR A O 1
ATOM 1071 N N . LEU A 1 138 ? 6.682 -12.792 -1.269 1.00 88.69 138 LEU A N 1
ATOM 1072 C CA . LEU A 1 138 ? 7.084 -12.566 -2.650 1.00 88.69 138 LEU A CA 1
ATOM 1073 C C . LEU A 1 138 ? 7.043 -13.859 -3.481 1.00 88.69 138 LEU A C 1
ATOM 1075 O O . LEU A 1 138 ? 6.621 -13.821 -4.631 1.00 88.69 138 LEU A O 1
ATOM 1079 N N . ILE A 1 139 ? 7.414 -15.004 -2.892 1.00 90.00 139 ILE A N 1
ATOM 1080 C CA . ILE A 1 139 ? 7.406 -16.318 -3.565 1.00 90.00 139 ILE A CA 1
ATOM 1081 C C . ILE A 1 139 ? 6.015 -16.668 -4.130 1.00 90.00 139 ILE A C 1
ATOM 1083 O O . ILE A 1 139 ? 5.905 -16.841 -5.344 1.00 90.00 139 ILE A O 1
ATOM 1087 N N . PRO A 1 140 ? 4.935 -16.737 -3.325 1.00 86.19 140 PRO A N 1
ATOM 1088 C CA . PRO A 1 140 ? 3.607 -17.021 -3.854 1.00 86.19 140 PRO A CA 1
ATOM 1089 C C . PRO A 1 140 ? 3.109 -15.905 -4.779 1.00 86.19 140 PRO A C 1
ATOM 1091 O O . PRO A 1 140 ? 2.480 -16.200 -5.788 1.00 86.19 140 PRO A O 1
ATOM 1094 N N . ALA A 1 141 ? 3.424 -14.634 -4.506 1.00 90.00 141 ALA A N 1
ATOM 1095 C CA . ALA A 1 141 ? 3.010 -13.537 -5.380 1.00 90.00 141 ALA A CA 1
ATOM 1096 C C . ALA A 1 141 ? 3.590 -13.672 -6.800 1.00 90.00 141 ALA A C 1
ATOM 1098 O O . ALA A 1 141 ? 2.867 -13.480 -7.775 1.00 90.00 141 ALA A O 1
ATOM 1099 N N . ILE A 1 142 ? 4.862 -14.058 -6.925 1.00 90.44 142 ILE A N 1
ATOM 1100 C CA . ILE A 1 142 ? 5.500 -14.297 -8.225 1.00 90.44 142 ILE A CA 1
ATOM 1101 C C . ILE A 1 142 ? 4.909 -15.535 -8.908 1.00 90.44 142 ILE A C 1
ATOM 1103 O O . ILE A 1 142 ? 4.711 -15.511 -10.119 1.00 90.44 142 ILE A O 1
ATOM 1107 N N . LEU A 1 143 ? 4.588 -16.593 -8.156 1.00 88.38 143 LEU A N 1
ATOM 1108 C CA . LEU A 1 143 ? 3.964 -17.797 -8.718 1.00 88.38 143 LEU A CA 1
ATOM 1109 C C . LEU A 1 143 ? 2.583 -17.507 -9.328 1.00 88.38 143 LEU A C 1
ATOM 1111 O O . LEU A 1 143 ? 2.291 -17.998 -10.414 1.00 88.38 143 LEU A O 1
ATOM 1115 N N . PHE A 1 144 ? 1.752 -16.693 -8.667 1.00 85.62 144 PHE A N 1
ATOM 1116 C CA . PHE A 1 144 ? 0.396 -16.388 -9.144 1.00 85.62 144 PHE A CA 1
ATOM 1117 C C . PHE A 1 144 ? 0.341 -15.247 -10.165 1.00 85.62 144 PHE A C 1
ATOM 1119 O O . PHE A 1 144 ? -0.405 -15.327 -11.137 1.00 85.62 144 PHE A O 1
ATOM 1126 N N . PHE A 1 145 ? 1.104 -14.170 -9.961 1.00 86.69 145 PHE A N 1
ATOM 1127 C CA . PHE A 1 145 ? 1.005 -12.958 -10.785 1.00 86.69 145 PHE A CA 1
ATOM 1128 C C . PHE A 1 145 ? 2.139 -12.819 -11.812 1.00 86.69 145 PHE A C 1
ATOM 1130 O O . PHE A 1 145 ? 2.040 -12.010 -12.746 1.00 86.69 145 PHE A O 1
ATOM 1137 N N . GLY A 1 146 ? 3.184 -13.637 -11.689 1.00 86.56 146 GLY A N 1
ATOM 1138 C CA . GLY A 1 146 ? 4.417 -13.538 -12.458 1.00 86.56 146 GLY A CA 1
ATOM 1139 C C . GLY A 1 146 ? 5.388 -12.508 -11.882 1.00 86.56 146 GLY A C 1
ATOM 1140 O O . GLY A 1 146 ? 5.174 -11.904 -10.830 1.00 86.56 146 GLY A O 1
ATOM 1141 N N . THR A 1 147 ? 6.482 -12.287 -12.599 1.00 85.69 147 THR A N 1
ATOM 1142 C CA . THR A 1 147 ? 7.458 -11.242 -12.277 1.00 85.69 147 THR A CA 1
ATOM 1143 C C . THR A 1 147 ? 6.956 -9.872 -12.729 1.00 85.69 147 THR A C 1
ATOM 1145 O O . THR A 1 147 ? 6.445 -9.744 -13.841 1.00 85.69 147 THR A O 1
ATOM 1148 N N . GLY A 1 148 ? 7.146 -8.838 -11.907 1.00 87.06 148 GLY A N 1
ATOM 1149 C CA . GLY A 1 148 ? 6.854 -7.448 -12.271 1.00 87.06 148 GLY A CA 1
ATOM 1150 C C . GLY A 1 148 ? 6.160 -6.662 -11.159 1.00 87.06 148 GLY A C 1
ATOM 1151 O O . GLY A 1 148 ? 6.148 -7.078 -9.998 1.00 87.06 148 GLY A O 1
ATOM 1152 N N . ALA A 1 149 ? 5.549 -5.534 -11.533 1.00 88.75 149 ALA A N 1
ATOM 1153 C CA . ALA A 1 149 ? 4.847 -4.638 -10.612 1.00 88.75 149 ALA A CA 1
ATOM 1154 C C . ALA A 1 149 ? 3.743 -5.320 -9.768 1.00 88.75 149 ALA A C 1
ATOM 1156 O O . ALA A 1 149 ? 3.701 -5.064 -8.563 1.00 88.75 149 ALA A O 1
ATOM 1157 N N . PRO A 1 150 ? 2.901 -6.236 -10.301 1.00 90.56 150 PRO A N 1
ATOM 1158 C CA . PRO A 1 150 ? 1.810 -6.839 -9.527 1.00 90.56 150 PRO A CA 1
ATOM 1159 C C . PRO A 1 150 ? 2.284 -7.609 -8.294 1.00 90.56 150 PRO A C 1
ATOM 1161 O O . PRO A 1 150 ? 1.675 -7.499 -7.233 1.00 90.56 150 PRO A O 1
ATOM 1164 N N . ALA A 1 151 ? 3.399 -8.339 -8.398 1.00 91.44 151 ALA A N 1
ATOM 1165 C CA . ALA A 1 151 ? 3.955 -9.075 -7.265 1.00 91.44 151 ALA A CA 1
ATOM 1166 C C . ALA A 1 151 ? 4.432 -8.127 -6.149 1.00 91.44 151 ALA A C 1
ATOM 1168 O O . ALA A 1 151 ? 4.185 -8.381 -4.968 1.00 91.44 151 ALA A O 1
ATOM 1169 N N . GLY A 1 152 ? 5.055 -7.001 -6.521 1.00 91.06 152 GLY A N 1
ATOM 1170 C CA . GLY A 1 152 ? 5.461 -5.958 -5.577 1.00 91.06 152 GLY A CA 1
ATOM 1171 C C . GLY A 1 152 ? 4.269 -5.267 -4.908 1.00 91.06 152 GLY A C 1
ATOM 1172 O O . GLY A 1 152 ? 4.285 -5.049 -3.694 1.00 91.06 152 GLY A O 1
ATOM 1173 N N . ILE A 1 153 ? 3.203 -4.989 -5.666 1.00 93.00 153 ILE A N 1
ATOM 1174 C CA . ILE A 1 153 ? 1.955 -4.415 -5.137 1.00 93.00 153 ILE A CA 1
ATOM 1175 C C . ILE A 1 153 ? 1.319 -5.365 -4.119 1.00 93.00 153 ILE A C 1
ATOM 1177 O O . ILE A 1 153 ? 0.946 -4.932 -3.035 1.00 93.00 153 ILE A O 1
ATOM 1181 N N . VAL A 1 154 ? 1.233 -6.665 -4.412 1.00 91.88 154 VAL A N 1
ATOM 1182 C CA . VAL A 1 154 ? 0.635 -7.643 -3.486 1.00 91.88 154 VAL A CA 1
ATOM 1183 C C . VAL A 1 154 ? 1.454 -7.775 -2.199 1.00 91.88 154 VAL A C 1
ATOM 1185 O O . VAL A 1 154 ? 0.883 -7.768 -1.108 1.00 91.88 154 VAL A O 1
ATOM 1188 N N . ALA A 1 155 ? 2.784 -7.841 -2.295 1.00 91.56 155 ALA A N 1
ATOM 1189 C CA . ALA A 1 155 ? 3.643 -7.933 -1.114 1.00 91.56 155 ALA A CA 1
ATOM 1190 C C . ALA A 1 155 ? 3.529 -6.689 -0.214 1.00 91.56 155 ALA A C 1
ATOM 1192 O O . ALA A 1 155 ? 3.378 -6.805 1.005 1.00 91.56 155 ALA A O 1
ATOM 1193 N N . THR A 1 156 ? 3.548 -5.496 -0.812 1.00 91.81 156 THR A N 1
ATOM 1194 C CA . THR A 1 156 ? 3.380 -4.231 -0.077 1.00 91.81 156 THR A CA 1
ATOM 1195 C C . THR A 1 156 ? 1.968 -4.074 0.486 1.00 91.81 156 THR A C 1
ATOM 1197 O O . THR A 1 156 ? 1.820 -3.621 1.620 1.00 91.81 156 THR A O 1
ATOM 1200 N N . LEU A 1 157 ? 0.941 -4.520 -0.243 1.00 92.56 157 LEU A N 1
ATOM 1201 C CA . LEU A 1 157 ? -0.451 -4.544 0.206 1.00 92.56 157 LEU A CA 1
ATOM 1202 C C . LEU A 1 157 ? -0.609 -5.384 1.477 1.00 92.56 157 LEU A C 1
ATOM 1204 O O . LEU A 1 157 ? -1.125 -4.880 2.472 1.00 92.56 157 LEU A O 1
ATOM 1208 N N . ILE A 1 158 ? -0.125 -6.631 1.480 1.00 91.19 158 ILE A N 1
ATOM 1209 C CA . ILE A 1 158 ? -0.173 -7.519 2.656 1.00 91.19 158 ILE A CA 1
ATOM 1210 C C . ILE A 1 158 ? 0.467 -6.823 3.865 1.00 91.19 158 ILE A C 1
ATOM 1212 O O . ILE A 1 158 ? -0.127 -6.767 4.944 1.00 91.19 158 ILE A O 1
ATOM 1216 N N . PHE A 1 159 ? 1.637 -6.213 3.679 1.00 89.06 159 PHE A N 1
ATOM 1217 C CA . PHE A 1 159 ? 2.339 -5.542 4.769 1.00 89.06 159 PHE A CA 1
ATOM 1218 C C . PHE A 1 159 ? 1.616 -4.280 5.275 1.00 89.06 159 PHE A C 1
ATOM 1220 O O . PHE A 1 159 ? 1.562 -4.035 6.481 1.00 89.06 159 PHE A O 1
ATOM 1227 N N . ALA A 1 160 ? 1.022 -3.493 4.375 1.00 92.25 160 ALA A N 1
ATOM 1228 C CA . ALA A 1 160 ? 0.317 -2.254 4.706 1.00 92.25 160 ALA A CA 1
ATOM 1229 C C . ALA A 1 160 ? -1.071 -2.486 5.334 1.00 92.25 160 ALA A C 1
ATOM 1231 O O . ALA A 1 160 ? -1.533 -1.669 6.138 1.00 92.25 160 ALA A O 1
ATOM 1232 N N . LEU A 1 161 ? -1.735 -3.601 5.012 1.00 93.19 161 LEU A N 1
ATOM 1233 C CA . LEU A 1 161 ? -3.061 -3.931 5.544 1.00 93.19 161 LEU A CA 1
ATOM 1234 C C . LEU A 1 161 ? -3.056 -4.077 7.069 1.00 93.19 161 LEU A C 1
ATOM 1236 O O . LEU A 1 161 ? -3.956 -3.568 7.738 1.00 93.19 161 LEU A O 1
ATOM 1240 N N . ALA A 1 162 ? -2.039 -4.730 7.633 1.00 92.38 162 ALA A N 1
ATOM 1241 C CA . ALA A 1 162 ? -1.992 -5.028 9.060 1.00 92.38 162 ALA A CA 1
ATOM 1242 C C . ALA A 1 162 ? -2.001 -3.785 9.977 1.00 92.38 162 ALA A C 1
ATOM 1244 O O . ALA A 1 162 ? -2.866 -3.702 10.858 1.00 92.38 162 ALA A O 1
ATOM 1245 N N . PRO A 1 163 ? -1.121 -2.778 9.791 1.00 92.81 163 PRO A N 1
ATOM 1246 C CA . PRO A 1 163 ? -1.217 -1.537 10.554 1.00 92.81 163 PRO A CA 1
ATOM 1247 C C . PRO A 1 163 ? -2.485 -0.736 10.215 1.00 92.81 163 PRO A C 1
ATOM 1249 O O . PRO A 1 163 ? -3.072 -0.146 11.123 1.00 92.81 163 PRO A O 1
ATOM 1252 N N . GLY A 1 164 ? -2.956 -0.746 8.961 1.00 94.00 164 GLY A N 1
ATOM 1253 C CA . GLY A 1 164 ? -4.161 -0.015 8.545 1.00 94.00 164 GLY A CA 1
ATOM 1254 C C . GLY A 1 164 ? -5.432 -0.474 9.269 1.00 94.00 164 GLY A C 1
ATOM 1255 O O . GLY A 1 164 ? -6.174 0.343 9.824 1.00 94.00 164 GLY A O 1
ATOM 1256 N N . VAL A 1 165 ? -5.650 -1.791 9.338 1.00 94.88 165 VAL A N 1
ATOM 1257 C CA . VAL A 1 165 ? -6.799 -2.386 10.041 1.00 94.88 165 VAL A CA 1
ATOM 1258 C C . VAL A 1 165 ? -6.709 -2.104 11.541 1.00 94.88 165 VAL A C 1
ATOM 1260 O O . VAL A 1 165 ? -7.684 -1.649 12.141 1.00 94.88 165 VAL A O 1
ATOM 1263 N N . ARG A 1 166 ? -5.530 -2.304 12.145 1.00 93.00 166 ARG A N 1
ATOM 1264 C CA . ARG A 1 166 ? -5.316 -2.115 13.588 1.00 93.00 166 ARG A CA 1
ATOM 1265 C C . ARG A 1 166 ? -5.527 -0.668 14.029 1.00 93.00 166 ARG A C 1
ATOM 1267 O O . ARG A 1 166 ? -6.182 -0.429 15.043 1.00 93.00 166 ARG A O 1
ATOM 1274 N N . MET A 1 167 ? -4.998 0.297 13.276 1.00 93.88 167 MET A N 1
ATOM 1275 C CA . MET A 1 167 ? -5.163 1.720 13.594 1.00 93.88 167 MET A CA 1
ATOM 1276 C C . MET A 1 167 ? -6.617 2.169 13.430 1.00 93.88 167 MET A C 1
ATOM 1278 O O . MET A 1 167 ? -7.098 2.973 14.226 1.00 93.88 167 MET A O 1
ATOM 1282 N N . THR A 1 168 ? -7.337 1.606 12.457 1.00 93.88 168 THR A N 1
ATOM 1283 C CA . THR A 1 168 ? -8.766 1.879 12.261 1.00 93.88 168 THR A CA 1
ATOM 1284 C C . THR A 1 168 ? -9.611 1.280 13.389 1.00 93.88 168 THR A C 1
ATOM 1286 O O . THR A 1 168 ? -10.474 1.965 13.937 1.00 93.88 168 THR A O 1
ATOM 1289 N N . GLU A 1 169 ? -9.338 0.034 13.794 1.00 92.69 169 GLU A N 1
ATOM 1290 C CA . GLU A 1 169 ? -10.039 -0.614 14.909 1.00 92.69 169 GLU A CA 1
ATOM 1291 C C . GLU A 1 169 ? -9.847 0.168 16.217 1.00 92.69 169 GLU A C 1
ATOM 1293 O O . GLU A 1 169 ? -10.821 0.495 16.902 1.00 92.69 169 GLU A O 1
ATOM 1298 N N . LEU A 1 170 ? -8.596 0.499 16.556 1.00 90.88 170 LEU A N 1
ATOM 1299 C CA . LEU A 1 170 ? -8.272 1.261 17.762 1.00 90.88 170 LEU A CA 1
ATOM 1300 C C . LEU A 1 170 ? -8.859 2.673 17.711 1.00 90.88 170 LEU A C 1
ATOM 1302 O O . LEU A 1 170 ? -9.416 3.124 18.708 1.00 90.88 170 LEU A O 1
ATOM 1306 N N . GLY A 1 171 ? -8.793 3.342 16.558 1.00 91.06 171 GLY A N 1
ATOM 1307 C CA . GLY A 1 171 ? -9.341 4.685 16.386 1.00 91.06 171 GLY A CA 1
ATOM 1308 C C . GLY A 1 171 ? -10.846 4.759 16.654 1.00 91.06 171 GLY A C 1
ATOM 1309 O O . GLY A 1 171 ? -11.302 5.716 17.273 1.00 91.06 171 GLY A O 1
ATOM 1310 N N . ILE A 1 172 ? -11.613 3.739 16.250 1.00 89.12 172 ILE A N 1
ATOM 1311 C CA . ILE A 1 172 ? -13.064 3.680 16.498 1.00 89.12 172 ILE A CA 1
ATOM 1312 C C . ILE A 1 172 ? -13.361 3.291 17.950 1.00 89.12 172 ILE A C 1
ATOM 1314 O O . ILE A 1 172 ? -14.244 3.875 18.576 1.00 89.12 172 ILE A O 1
ATOM 1318 N N . ARG A 1 173 ? -12.619 2.330 18.514 1.00 86.50 173 ARG A N 1
ATOM 1319 C CA . ARG A 1 173 ? -12.826 1.873 19.900 1.00 86.50 173 ARG A CA 1
ATOM 1320 C C . ARG A 1 173 ? -12.416 2.909 20.956 1.00 86.50 173 ARG A C 1
ATOM 1322 O O . ARG A 1 173 ? -12.900 2.828 22.079 1.00 86.50 173 ARG A O 1
ATOM 1329 N N . GLN A 1 174 ? -11.535 3.854 20.622 1.00 86.75 174 GLN A N 1
ATOM 1330 C CA . GLN A 1 174 ? -11.074 4.925 21.520 1.00 86.75 174 GLN A CA 1
ATOM 1331 C C . GLN A 1 174 ? -12.023 6.135 21.596 1.00 86.75 174 GLN A C 1
ATOM 1333 O O . GLN A 1 174 ? -11.716 7.092 22.303 1.00 86.75 174 GLN A O 1
ATOM 1338 N N . VAL A 1 175 ? -13.155 6.130 20.884 1.00 85.75 175 VAL A N 1
ATOM 1339 C CA . VAL A 1 175 ? -14.144 7.215 20.970 1.00 85.75 175 VAL A CA 1
ATOM 1340 C C . VAL A 1 175 ? -14.872 7.155 22.317 1.00 85.75 175 VAL A C 1
ATOM 1342 O O . VAL A 1 175 ? -15.427 6.119 22.684 1.00 85.75 175 VAL A O 1
ATOM 1345 N N . ASP A 1 176 ? -14.878 8.276 23.045 1.00 70.62 176 ASP A N 1
ATOM 1346 C CA . ASP A 1 176 ? -15.514 8.391 24.359 1.00 70.62 176 ASP A CA 1
ATOM 1347 C C . ASP A 1 176 ? -17.010 8.062 24.300 1.00 70.62 176 ASP A C 1
ATOM 1349 O O . ASP A 1 176 ? -17.752 8.573 23.456 1.00 70.62 176 ASP A O 1
ATOM 1353 N N . LYS A 1 177 ? -17.471 7.246 25.254 1.00 72.31 177 LYS A N 1
ATOM 1354 C CA . LYS A 1 177 ? -18.875 6.816 25.344 1.00 72.31 177 LYS A CA 1
ATOM 1355 C C . LYS A 1 177 ? -19.842 7.991 25.504 1.00 72.31 177 LYS A C 1
ATOM 1357 O O . LYS A 1 177 ? -20.909 7.963 24.905 1.00 72.31 177 LYS A O 1
ATOM 1362 N N . GLU A 1 178 ? -19.438 9.056 26.200 1.00 66.44 178 GLU A N 1
ATOM 1363 C CA . GLU A 1 178 ? -20.244 10.278 26.360 1.00 66.44 178 GLU A CA 1
ATOM 1364 C C . GLU A 1 178 ? -20.574 10.948 25.013 1.00 66.44 178 GLU A C 1
ATOM 1366 O O . GLU A 1 178 ? -21.659 11.502 24.839 1.00 66.44 178 GLU A O 1
ATOM 1371 N N . LEU A 1 179 ? -19.669 10.874 24.026 1.00 64.94 179 LEU A N 1
ATOM 1372 C CA . LEU A 1 179 ? -19.912 11.413 22.683 1.00 64.94 179 LEU A CA 1
ATOM 1373 C C . LEU A 1 179 ? -20.874 10.534 21.874 1.00 64.94 179 LEU A C 1
ATOM 1375 O O . LEU A 1 179 ? -21.604 11.055 21.032 1.00 64.94 179 LEU A O 1
ATOM 1379 N N . VAL A 1 180 ? -20.884 9.224 22.132 1.00 67.06 180 VAL A N 1
ATOM 1380 C CA . VAL A 1 180 ? -21.820 8.274 21.512 1.00 67.06 180 VAL A CA 1
ATOM 1381 C C . VAL A 1 180 ? -23.219 8.457 22.102 1.00 67.06 180 VAL A C 1
ATOM 1383 O O . VAL A 1 180 ? -24.177 8.624 21.353 1.00 67.06 180 VAL A O 1
ATOM 1386 N N . GLU A 1 181 ? -23.328 8.556 23.429 1.00 63.94 181 GLU A N 1
ATOM 1387 C CA . GLU A 1 181 ? -24.593 8.790 24.139 1.00 63.94 181 GLU A CA 1
ATOM 1388 C C . GLU A 1 181 ? -25.217 10.148 23.780 1.00 63.94 181 GLU A C 1
ATOM 1390 O O . GLU A 1 181 ? -26.429 10.252 23.584 1.00 63.94 181 GLU A O 1
ATOM 1395 N N . ALA A 1 182 ? -24.394 11.190 23.607 1.00 64.00 182 ALA A N 1
ATOM 1396 C CA . ALA A 1 182 ? -24.864 12.480 23.113 1.00 64.00 182 ALA A CA 1
ATOM 1397 C C . ALA A 1 182 ? -25.414 12.383 21.680 1.00 64.00 182 ALA A C 1
ATOM 1399 O O . ALA A 1 182 ? -26.431 12.999 21.366 1.00 64.00 182 ALA A O 1
ATOM 1400 N N . ALA A 1 183 ? -24.770 11.615 20.799 1.00 61.47 183 ALA A N 1
ATOM 1401 C CA . ALA A 1 183 ? -25.196 11.492 19.408 1.00 61.47 183 ALA A CA 1
ATOM 1402 C C . ALA A 1 183 ? -26.441 10.600 19.225 1.00 61.47 183 ALA A C 1
ATOM 1404 O O . ALA A 1 183 ? -27.248 10.863 18.322 1.00 61.47 183 ALA A O 1
ATOM 1405 N N . ASP A 1 184 ? -26.637 9.624 20.116 1.00 66.38 184 ASP A N 1
ATOM 1406 C CA . ASP A 1 184 ? -27.887 8.869 20.254 1.00 66.38 184 ASP A CA 1
ATOM 1407 C C . ASP A 1 184 ? -29.025 9.772 20.762 1.00 66.38 184 ASP A C 1
ATOM 1409 O O . ASP A 1 184 ? -30.131 9.734 20.218 1.00 66.38 184 ASP A O 1
ATOM 1413 N N . ALA A 1 185 ? -28.752 10.674 21.715 1.00 65.38 185 ALA A N 1
ATOM 1414 C CA . ALA A 1 185 ? -29.732 11.654 22.197 1.00 65.38 185 ALA A CA 1
ATOM 1415 C C . ALA A 1 185 ? -30.164 12.674 21.119 1.00 65.38 185 ALA A C 1
ATOM 1417 O O . ALA A 1 185 ? -31.284 13.184 21.166 1.00 65.38 185 ALA A O 1
ATOM 1418 N N . PHE A 1 186 ? -29.313 12.942 20.118 1.00 61.97 186 PHE A N 1
ATOM 1419 C CA . PHE A 1 186 ? -29.649 13.763 18.944 1.00 61.97 186 PHE A CA 1
ATOM 1420 C C . PHE A 1 186 ? -30.322 12.977 17.797 1.00 61.97 186 PHE A C 1
ATOM 1422 O O . PHE A 1 186 ? -30.607 13.564 16.752 1.00 61.97 186 PHE A O 1
ATOM 1429 N N . GLY A 1 187 ? -30.605 11.678 17.963 1.00 49.75 187 GLY A N 1
ATOM 1430 C CA . GLY A 1 187 ? -31.382 10.884 17.001 1.00 49.75 187 GLY A CA 1
ATOM 1431 C C . GLY A 1 187 ? -30.667 10.596 15.676 1.00 49.75 187 GLY A C 1
ATOM 1432 O O . GLY A 1 187 ? -31.315 10.388 14.648 1.00 49.75 187 GLY A O 1
ATOM 1433 N N . THR A 1 188 ? -29.333 10.605 15.664 1.00 43.72 188 THR A N 1
ATOM 1434 C CA . THR A 1 188 ? -28.568 10.301 14.447 1.00 43.72 188 THR A CA 1
ATOM 1435 C C . THR A 1 188 ? -28.501 8.794 14.209 1.00 43.72 188 THR A C 1
ATOM 1437 O O . THR A 1 188 ? -28.094 8.032 15.078 1.00 43.72 188 THR A O 1
ATOM 1440 N N . THR A 1 189 ? -28.875 8.333 13.011 1.00 49.47 189 THR A N 1
ATOM 1441 C CA . THR A 1 189 ? -28.667 6.929 12.624 1.00 49.47 189 THR A CA 1
ATOM 1442 C C . THR A 1 189 ? -27.173 6.574 12.708 1.00 49.47 189 THR A C 1
ATOM 1444 O O . THR A 1 189 ? -26.326 7.422 12.402 1.00 49.47 189 THR A O 1
ATOM 1447 N N . PRO A 1 190 ? -26.809 5.331 13.080 1.00 54.03 190 PRO A N 1
ATOM 1448 C CA . PRO A 1 190 ? -25.437 4.969 13.466 1.00 54.03 190 PRO A CA 1
ATOM 1449 C C . PRO A 1 190 ? -24.374 5.203 12.376 1.00 54.03 190 PRO A C 1
ATOM 1451 O O . PRO A 1 190 ? -23.197 5.372 12.685 1.00 54.03 190 PRO A O 1
ATOM 1454 N N . ALA A 1 191 ? -24.767 5.263 11.098 1.00 47.31 191 ALA A N 1
ATOM 1455 C CA . ALA A 1 191 ? -23.872 5.621 9.994 1.00 47.31 191 ALA A CA 1
ATOM 1456 C C . ALA A 1 191 ? -23.584 7.136 9.906 1.00 47.31 191 ALA A C 1
ATOM 1458 O O . ALA A 1 191 ? -22.478 7.535 9.550 1.00 47.31 191 ALA A O 1
ATOM 1459 N N . THR A 1 192 ? -24.551 7.981 10.270 1.00 35.22 192 THR A N 1
ATOM 1460 C CA . THR A 1 192 ? -24.475 9.451 10.175 1.00 35.22 192 THR A CA 1
ATOM 1461 C C . THR A 1 192 ? -23.853 10.073 11.429 1.00 35.22 192 THR A C 1
ATOM 1463 O O . THR A 1 192 ? -23.155 11.085 11.350 1.00 35.22 192 THR A O 1
ATOM 1466 N N . SER A 1 193 ? -24.042 9.420 12.580 1.00 38.47 193 SER A N 1
ATOM 1467 C CA . SER A 1 193 ? -23.488 9.809 13.882 1.00 38.47 193 SER A CA 1
ATOM 1468 C C . SER A 1 193 ? -21.951 9.909 13.873 1.00 38.47 193 SER A C 1
ATOM 1470 O O . SER A 1 193 ? -21.364 10.880 14.358 1.00 38.47 193 SER A O 1
ATOM 1472 N N . CYS A 1 194 ? -21.292 8.964 13.191 1.00 43.44 194 CYS A N 1
ATOM 1473 C CA . CYS A 1 194 ? -19.833 8.902 13.054 1.00 43.44 194 CYS A CA 1
ATOM 1474 C C . CYS A 1 194 ? -19.254 10.070 12.221 1.00 43.44 194 CYS A C 1
ATOM 1476 O O . CYS A 1 194 ? -18.123 10.503 12.439 1.00 43.44 194 CYS A O 1
ATOM 1478 N N . CYS A 1 195 ? -20.042 10.627 11.294 1.00 42.16 195 CYS A N 1
ATOM 1479 C CA . CYS A 1 195 ? -19.621 11.739 10.439 1.00 42.16 195 CYS A CA 1
ATOM 1480 C C . CYS A 1 195 ? -19.899 13.117 11.078 1.00 42.16 195 CYS A C 1
ATOM 1482 O O . CYS A 1 195 ? -19.187 14.087 10.813 1.00 42.16 195 CYS A O 1
ATOM 1484 N N . ALA A 1 196 ? -20.913 13.218 11.944 1.00 44.31 196 ALA A N 1
ATOM 1485 C CA . ALA A 1 196 ? -21.294 14.466 12.609 1.00 44.31 196 ALA A CA 1
ATOM 1486 C C . ALA A 1 196 ? -20.405 14.809 13.821 1.00 44.31 196 ALA A C 1
ATOM 1488 O O . ALA A 1 196 ? -20.095 15.983 14.040 1.00 44.31 196 ALA A O 1
ATOM 1489 N N . SER A 1 197 ? -19.956 13.811 14.591 1.00 42.56 197 SER A N 1
ATOM 1490 C CA . SER A 1 197 ? -19.128 14.038 15.789 1.00 42.56 197 SER A CA 1
ATOM 1491 C C . SER A 1 197 ? -17.685 14.457 15.464 1.00 42.56 197 SER A C 1
ATOM 1493 O O . SER A 1 197 ? -17.072 15.210 16.227 1.00 42.56 197 SER A O 1
ATOM 1495 N N . SER A 1 198 ? -17.154 14.051 14.305 1.00 44.59 198 SER A N 1
ATOM 1496 C CA . SER A 1 198 ? -15.764 14.309 13.900 1.00 44.59 198 SER A CA 1
ATOM 1497 C C . SER A 1 198 ? -15.503 15.749 13.432 1.00 44.59 198 SER A C 1
ATOM 1499 O O . SER A 1 198 ? -14.381 16.244 13.565 1.00 44.59 198 SER A O 1
ATOM 1501 N N . SER A 1 199 ? -16.528 16.462 12.950 1.00 42.94 199 SER A N 1
ATOM 1502 C CA . SER A 1 199 ? -16.371 17.790 12.331 1.00 42.94 199 SER A CA 1
ATOM 1503 C C . SER A 1 199 ? -16.405 18.969 13.315 1.00 42.94 199 SER A C 1
ATOM 1505 O O . SER A 1 199 ? -15.879 20.038 13.006 1.00 42.94 199 SER A O 1
ATOM 1507 N N . ARG A 1 200 ? -16.976 18.806 14.520 1.00 41.22 200 ARG A N 1
ATOM 1508 C CA . ARG A 1 200 ? -17.180 19.929 15.464 1.00 41.22 200 ARG A CA 1
ATOM 1509 C C . ARG A 1 200 ? -16.127 20.034 16.573 1.00 41.22 200 ARG A C 1
ATOM 1511 O O . ARG A 1 200 ? -15.920 21.121 17.111 1.00 41.22 200 ARG A O 1
ATOM 1518 N N . TRP A 1 201 ? -15.421 18.949 16.895 1.00 33.19 201 TRP A N 1
ATOM 1519 C CA . TRP A 1 201 ? -14.558 18.897 18.086 1.00 33.19 201 TRP A CA 1
ATOM 1520 C C . TRP A 1 201 ? -13.071 19.198 17.855 1.00 33.19 201 TRP A C 1
ATOM 1522 O O . TRP A 1 201 ? -12.359 19.498 18.814 1.00 33.19 201 TRP A O 1
ATOM 1532 N N . ARG A 1 202 ? -12.586 19.242 16.605 1.00 38.00 202 ARG A N 1
ATOM 1533 C CA . ARG A 1 202 ? -11.160 19.499 16.306 1.00 38.00 202 ARG A CA 1
ATOM 1534 C C . ARG A 1 202 ? -10.830 20.960 15.963 1.00 38.00 202 ARG A C 1
ATOM 1536 O O . ARG A 1 202 ? -9.804 21.226 15.357 1.00 38.00 202 ARG A O 1
ATOM 1543 N N . CYS A 1 203 ? -11.659 21.928 16.362 1.00 40.16 203 CYS A N 1
ATOM 1544 C CA . CYS A 1 203 ? -11.384 23.348 16.082 1.00 40.16 203 CYS A CA 1
ATOM 1545 C C . CYS A 1 203 ? -11.077 24.215 17.314 1.00 40.16 203 CYS A C 1
ATOM 1547 O O . CYS A 1 203 ? -10.802 25.401 17.151 1.00 40.16 203 CYS A O 1
ATOM 1549 N N . ARG A 1 204 ? -11.106 23.679 18.549 1.00 35.25 204 ARG A N 1
ATOM 1550 C CA . ARG A 1 204 ? -11.021 24.529 19.760 1.00 35.25 204 ARG A CA 1
ATOM 1551 C C . ARG A 1 204 ? -9.892 24.238 20.753 1.00 35.25 204 ARG A C 1
ATOM 1553 O O . ARG A 1 204 ? -9.923 24.827 21.828 1.00 35.25 204 ARG A O 1
ATOM 1560 N N . ARG A 1 205 ? -8.893 23.395 20.447 1.00 35.81 205 ARG A N 1
ATOM 1561 C CA . ARG A 1 205 ? -7.828 23.099 21.437 1.00 35.81 205 ARG A CA 1
ATOM 1562 C C . ARG A 1 205 ? -6.358 23.211 21.026 1.00 35.81 205 ARG A C 1
ATOM 1564 O O . ARG A 1 205 ? -5.538 23.061 21.919 1.00 35.81 205 ARG A O 1
ATOM 1571 N N . SER A 1 206 ? -5.982 23.524 19.782 1.00 36.62 206 SER A N 1
ATOM 1572 C CA . SER A 1 206 ? -4.544 23.476 19.434 1.00 36.62 206 SER A CA 1
ATOM 1573 C C . SER A 1 206 ? -3.982 24.540 18.489 1.00 36.62 206 SER A C 1
ATOM 1575 O O . SER A 1 206 ? -2.832 24.396 18.094 1.00 36.62 206 SER A O 1
ATOM 1577 N N . TRP A 1 207 ? -4.712 25.599 18.125 1.00 34.31 207 TRP A N 1
ATOM 1578 C CA . TRP A 1 207 ? -4.177 26.591 17.180 1.00 34.31 207 TRP A CA 1
ATOM 1579 C C . TRP A 1 207 ? -3.969 27.979 17.811 1.00 34.31 207 TRP A C 1
ATOM 1581 O O . TRP A 1 207 ? -4.913 28.522 18.395 1.00 34.31 207 TRP A O 1
ATOM 1591 N N . PRO A 1 208 ? -2.756 28.566 17.700 1.00 38.12 208 PRO A N 1
ATOM 1592 C CA . PRO A 1 208 ? -2.495 29.967 18.017 1.00 38.12 208 PRO A CA 1
ATOM 1593 C C . PRO A 1 208 ? -3.397 30.901 17.200 1.00 38.12 208 PRO A C 1
ATOM 1595 O O . PRO A 1 208 ? -3.766 30.616 16.064 1.00 38.12 208 PRO A O 1
ATOM 1598 N N . VAL A 1 209 ? -3.737 32.048 17.784 1.00 49.88 209 VAL A N 1
ATOM 1599 C CA . VAL A 1 209 ? -4.770 32.995 17.319 1.00 49.88 209 VAL A CA 1
ATOM 1600 C C . VAL A 1 209 ? -4.479 33.655 15.949 1.00 49.88 209 VAL A C 1
ATOM 1602 O O . VAL A 1 209 ? -5.357 34.323 15.412 1.00 49.88 209 VAL A O 1
ATOM 1605 N N . SER A 1 210 ? -3.314 33.441 15.325 1.00 43.72 210 SER A N 1
ATOM 1606 C CA . SER A 1 210 ? -2.894 34.168 14.110 1.00 43.72 210 SER A CA 1
ATOM 1607 C C . SER A 1 210 ? -3.233 33.514 12.760 1.00 43.72 210 SER A C 1
ATOM 1609 O O . SER A 1 210 ? -2.994 34.129 11.727 1.00 43.72 210 SER A O 1
ATOM 1611 N N . THR A 1 211 ? -3.808 32.310 12.715 1.00 38.09 211 THR A N 1
ATOM 1612 C CA . THR A 1 211 ? -4.114 31.607 11.447 1.00 38.09 211 THR A CA 1
ATOM 1613 C C . THR A 1 211 ? -5.510 30.987 11.488 1.00 38.09 211 THR A C 1
ATOM 1615 O O . THR A 1 211 ? -5.691 29.784 11.631 1.00 38.09 211 THR A O 1
ATOM 1618 N N . ARG A 1 212 ? -6.541 31.839 11.410 1.00 35.47 212 ARG A N 1
ATOM 1619 C CA . ARG A 1 212 ? -7.959 31.432 11.478 1.00 35.47 212 ARG A CA 1
ATOM 1620 C C . ARG A 1 212 ? -8.666 31.385 10.108 1.00 35.47 212 ARG A C 1
ATOM 1622 O O . ARG A 1 212 ? -9.858 31.112 10.059 1.00 35.47 212 ARG A O 1
ATOM 1629 N N . SER A 1 213 ? -7.975 31.640 8.995 1.00 35.31 213 SER A N 1
ATOM 1630 C CA . SER A 1 213 ? -8.616 31.814 7.677 1.00 35.31 213 SER A CA 1
ATOM 1631 C C . SER A 1 213 ? -8.738 30.556 6.809 1.00 35.31 213 SER A C 1
ATOM 1633 O O . SER A 1 213 ? -9.388 30.628 5.774 1.00 35.31 213 SER A O 1
ATOM 1635 N N . SER A 1 214 ? -8.203 29.402 7.218 1.00 35.91 214 SER A N 1
ATOM 1636 C CA . SER A 1 214 ? -8.226 28.186 6.383 1.00 35.91 214 SER A CA 1
ATOM 1637 C C . SER A 1 214 ? -8.889 27.003 7.087 1.00 35.91 214 SER A C 1
ATOM 1639 O O . SER A 1 214 ? -8.334 25.910 7.159 1.00 35.91 214 SER A O 1
ATOM 1641 N N . CYS A 1 215 ? -10.103 27.208 7.606 1.00 34.50 215 CYS A N 1
ATOM 1642 C CA . CYS A 1 215 ? -11.029 26.098 7.819 1.00 34.50 215 CYS A CA 1
ATOM 1643 C C . CYS A 1 215 ? -11.583 25.690 6.453 1.00 34.50 215 CYS A C 1
ATOM 1645 O O . CYS A 1 215 ? -12.551 26.280 5.974 1.00 34.50 215 CYS A O 1
ATOM 1647 N N . TRP A 1 216 ? -10.966 24.691 5.824 1.00 28.95 216 TRP A N 1
ATOM 1648 C CA . TRP A 1 216 ? -11.571 24.008 4.688 1.00 28.95 216 TRP A CA 1
ATOM 1649 C C . TRP A 1 216 ? -12.802 23.244 5.176 1.00 28.95 216 TRP A C 1
ATOM 1651 O O . TRP A 1 216 ? -12.733 22.149 5.729 1.00 28.95 216 TRP A O 1
ATOM 1661 N N . VAL A 1 217 ? -13.939 23.913 5.017 1.00 40.47 217 VAL A N 1
ATOM 1662 C CA . VAL A 1 217 ? -15.282 23.348 5.041 1.00 40.47 217 VAL A CA 1
ATOM 1663 C C . VAL A 1 217 ? -15.347 22.253 3.974 1.00 40.47 217 VAL A C 1
ATOM 1665 O O . VAL A 1 217 ? -14.789 22.405 2.888 1.00 40.47 217 VAL A O 1
ATOM 1668 N N . CYS A 1 218 ? -16.022 21.147 4.296 1.00 34.44 218 CYS A N 1
ATOM 1669 C CA . CYS A 1 218 ? -16.366 20.101 3.336 1.00 34.44 218 CYS A CA 1
ATOM 1670 C C . CYS A 1 218 ? -16.908 20.714 2.026 1.00 34.44 218 CYS A C 1
ATOM 1672 O O . CYS A 1 218 ? -17.713 21.650 2.084 1.00 34.44 218 CYS A O 1
ATOM 1674 N N . PRO A 1 219 ? -16.507 20.208 0.850 1.00 39.81 219 PRO A N 1
ATOM 1675 C CA . PRO A 1 219 ? -16.984 20.731 -0.417 1.00 39.81 219 PRO A CA 1
ATOM 1676 C C . PRO A 1 219 ? -18.456 20.345 -0.640 1.00 39.81 219 PRO A C 1
ATOM 1678 O O . PRO A 1 219 ? -18.774 19.236 -1.045 1.00 39.81 219 PRO A O 1
ATOM 1681 N N . TRP A 1 220 ? -19.309 21.343 -0.417 1.00 30.95 220 TRP A N 1
ATOM 1682 C CA . TRP A 1 220 ? -20.575 21.637 -1.100 1.00 30.95 220 TRP A CA 1
ATOM 1683 C C . TRP A 1 220 ? -21.891 20.854 -0.796 1.00 30.95 220 TRP A C 1
ATOM 1685 O O . TRP A 1 220 ? -21.861 19.705 -0.367 1.00 30.95 220 TRP A O 1
ATOM 1695 N N . PRO A 1 221 ? -23.060 21.541 -0.961 1.00 49.78 221 PRO A N 1
ATOM 1696 C CA . PRO A 1 221 ? -24.341 21.413 -0.235 1.00 49.78 221 PRO A CA 1
ATOM 1697 C C . PRO A 1 221 ? -25.525 21.271 -1.255 1.00 49.78 221 PRO A C 1
ATOM 1699 O O . PRO A 1 221 ? -25.297 20.628 -2.277 1.00 49.78 221 PRO A O 1
ATOM 1702 N N . PRO A 1 222 ? -26.716 21.933 -1.178 1.00 56.81 222 PRO A N 1
ATOM 1703 C CA . PRO A 1 222 ? -27.574 22.417 -0.077 1.00 56.81 222 PRO A CA 1
ATOM 1704 C C . PRO A 1 222 ? -29.062 21.977 -0.210 1.00 56.81 222 PRO A C 1
ATOM 1706 O O . PRO A 1 222 ? -29.538 21.616 -1.282 1.00 56.81 222 PRO A O 1
ATOM 1709 N N . SER A 1 223 ? -29.860 22.122 0.854 1.00 35.41 223 SER A N 1
ATOM 1710 C CA . SER A 1 223 ? -31.123 22.900 0.863 1.00 35.41 223 SER A CA 1
ATOM 1711 C C . SER A 1 223 ? -32.052 22.486 2.008 1.00 35.41 223 SER A C 1
ATOM 1713 O O . SER A 1 223 ? -32.163 21.315 2.351 1.00 35.41 223 SER A O 1
ATOM 1715 N N . ARG A 1 224 ? -32.787 23.489 2.508 1.00 32.97 224 ARG A N 1
ATOM 1716 C CA . ARG A 1 224 ? -33.753 23.485 3.622 1.00 32.97 224 ARG A CA 1
ATOM 1717 C C . ARG A 1 224 ? -33.045 23.617 4.970 1.00 32.97 224 ARG A C 1
ATOM 1719 O O . ARG A 1 224 ? -32.392 22.705 5.447 1.00 32.97 224 ARG A O 1
ATOM 1726 N N . ALA A 1 225 ? -32.937 24.860 5.448 1.00 35.22 225 ALA A N 1
ATOM 1727 C CA . ALA A 1 225 ? -33.875 25.432 6.421 1.00 35.22 225 ALA A CA 1
ATOM 1728 C C . ALA A 1 225 ? -33.819 24.597 7.713 1.00 35.22 225 ALA A C 1
ATOM 1730 O O . ALA A 1 225 ? -34.033 23.398 7.688 1.00 35.22 225 ALA A O 1
ATOM 1731 N N . TRP A 1 226 ? -33.466 25.164 8.855 1.00 33.56 226 TRP A N 1
ATOM 1732 C CA . TRP A 1 226 ? -34.463 25.825 9.680 1.00 33.56 226 TRP A CA 1
ATOM 1733 C C . TRP A 1 226 ? -33.847 26.996 10.448 1.00 33.56 226 TRP A C 1
ATOM 1735 O O . TRP A 1 226 ? -32.805 26.896 11.093 1.00 33.56 226 TRP A O 1
ATOM 1745 N N . SER A 1 227 ? -34.551 28.114 10.345 1.00 31.92 227 SER A N 1
ATOM 1746 C CA . SER A 1 227 ? -34.471 29.298 11.183 1.00 31.92 227 SER A CA 1
ATOM 1747 C C . SER A 1 227 ? -34.566 28.949 12.669 1.00 31.92 227 SER A C 1
ATOM 1749 O O . SER A 1 227 ? -35.505 28.282 13.103 1.00 31.92 227 SER A O 1
ATOM 1751 N N . ALA A 1 228 ? -33.619 29.476 13.442 1.00 33.94 228 ALA A N 1
ATOM 1752 C CA . ALA A 1 228 ? -33.750 29.647 14.881 1.00 33.94 228 ALA A CA 1
ATOM 1753 C C . ALA A 1 228 ? -35.006 30.467 15.232 1.00 33.94 228 ALA A C 1
ATOM 1755 O O . ALA A 1 228 ? -35.446 31.304 14.438 1.00 33.94 228 ALA A O 1
ATOM 1756 N N . PRO A 1 229 ? -35.476 30.347 16.480 1.00 36.81 229 PRO A N 1
ATOM 1757 C CA . PRO A 1 229 ? -35.673 31.568 17.241 1.00 36.81 229 PRO A CA 1
ATOM 1758 C C . PRO A 1 229 ? -34.914 31.531 18.567 1.00 36.81 229 PRO A C 1
ATOM 1760 O O . PRO A 1 229 ? -34.906 30.548 19.305 1.00 36.81 229 PRO A O 1
ATOM 1763 N N . ALA A 1 230 ? -34.280 32.663 18.850 1.00 36.00 230 ALA A N 1
ATOM 1764 C CA . ALA A 1 230 ? -33.809 33.041 20.165 1.00 36.00 230 ALA A CA 1
ATOM 1765 C C . ALA A 1 230 ? -35.002 33.171 21.126 1.00 36.00 230 ALA A C 1
ATOM 1767 O O . ALA A 1 230 ? -35.982 33.839 20.802 1.00 36.00 230 ALA A O 1
ATOM 1768 N N . ALA A 1 231 ? -34.892 32.587 22.319 1.00 34.03 231 ALA A N 1
ATOM 1769 C CA . ALA A 1 231 ? -35.762 32.896 23.446 1.00 34.03 231 ALA A CA 1
ATOM 1770 C C . ALA A 1 231 ? -34.896 33.209 24.670 1.00 34.03 231 ALA A C 1
ATOM 1772 O O . ALA A 1 231 ? -34.160 32.379 25.201 1.00 34.03 231 ALA A O 1
ATOM 1773 N N . SER A 1 232 ? -34.964 34.481 25.026 1.00 33.66 232 SER A N 1
ATOM 1774 C CA . SER A 1 232 ? -34.378 35.183 26.152 1.00 33.66 232 SER A CA 1
ATOM 1775 C C . SER A 1 232 ? -35.010 34.809 27.498 1.00 33.66 232 SER A C 1
ATOM 1777 O O . SER A 1 232 ? -36.213 34.606 27.570 1.00 33.66 232 SER A O 1
ATOM 1779 N N . ALA A 1 233 ? -34.185 34.871 28.547 1.00 33.75 233 ALA A N 1
ATOM 1780 C CA . ALA A 1 233 ? -34.484 35.358 29.900 1.00 33.75 233 ALA A CA 1
ATOM 1781 C C . ALA A 1 233 ? -35.757 34.866 30.629 1.00 33.75 233 ALA A C 1
ATOM 1783 O O . ALA A 1 233 ? -36.864 35.312 30.349 1.00 33.75 233 ALA A O 1
ATOM 1784 N N . ALA A 1 234 ? -35.556 34.129 31.727 1.00 33.56 234 ALA A N 1
ATOM 1785 C CA . ALA A 1 234 ? -36.438 34.194 32.893 1.00 33.56 234 ALA A CA 1
ATOM 1786 C C . ALA A 1 234 ? -35.632 33.994 34.189 1.00 33.56 234 ALA A C 1
ATOM 1788 O O . ALA A 1 234 ? -35.065 32.936 34.452 1.00 33.56 234 ALA A O 1
ATOM 1789 N N . THR A 1 235 ? -35.576 35.073 34.965 1.00 35.59 235 THR A N 1
ATOM 1790 C CA . THR A 1 235 ? -35.089 35.189 36.343 1.00 35.59 235 THR A CA 1
ATOM 1791 C C . THR A 1 235 ? -36.237 34.898 37.321 1.00 35.59 235 THR A C 1
ATOM 1793 O O . THR A 1 235 ? -37.392 35.169 37.000 1.00 35.59 235 THR A O 1
ATOM 1796 N N . SER A 1 236 ? -35.888 34.502 38.556 1.00 33.69 236 SER A N 1
ATOM 1797 C CA . SER A 1 236 ? -36.737 34.364 39.763 1.00 33.69 236 SER A CA 1
ATOM 1798 C C . SER A 1 236 ? -37.461 33.009 39.869 1.00 33.69 236 SER A C 1
ATOM 1800 O O . SER A 1 236 ? -37.966 32.503 38.883 1.00 33.69 236 SER A O 1
ATOM 1802 N N . THR A 1 237 ? -37.515 32.300 40.997 1.00 34.81 237 THR A N 1
ATOM 1803 C CA . THR A 1 237 ? -37.500 32.682 42.417 1.00 34.81 237 THR A CA 1
ATOM 1804 C C . THR A 1 237 ? -36.927 31.536 43.276 1.00 34.81 237 THR A C 1
ATOM 1806 O O . THR A 1 237 ? -37.108 30.359 42.979 1.00 34.81 237 THR A O 1
ATOM 1809 N N . ARG A 1 238 ? -36.241 31.883 44.374 1.00 37.50 238 ARG A N 1
ATOM 1810 C CA . ARG A 1 238 ? -36.038 31.005 45.546 1.00 37.50 238 ARG A CA 1
ATOM 1811 C C . ARG A 1 238 ? -37.317 31.015 46.399 1.00 37.50 238 ARG A C 1
ATOM 1813 O O . ARG A 1 238 ? -37.985 32.047 46.438 1.00 37.50 238 ARG A O 1
ATOM 1820 N N . PRO A 1 239 ? -37.550 29.970 47.208 1.00 40.66 239 PRO A N 1
ATOM 1821 C CA . PRO A 1 239 ? -37.585 30.238 48.645 1.00 40.66 239 PRO A CA 1
ATOM 1822 C C . PRO A 1 239 ? -36.803 29.233 49.503 1.00 40.66 239 PRO A C 1
ATOM 1824 O O . PRO A 1 239 ? -36.541 28.090 49.144 1.00 40.66 239 PRO A O 1
ATOM 1827 N N . SER A 1 240 ? -36.406 29.768 50.649 1.00 38.34 240 SER A N 1
ATOM 1828 C CA . SER A 1 240 ? -35.655 29.229 51.779 1.00 38.34 240 SER A CA 1
ATOM 1829 C C . SER A 1 240 ? -36.520 28.482 52.799 1.00 38.34 240 SER A C 1
ATOM 1831 O O . SER A 1 240 ? -37.627 28.939 53.060 1.00 38.34 240 SER A O 1
ATOM 1833 N N . ALA A 1 241 ? -35.947 27.468 53.462 1.00 34.88 241 ALA A N 1
ATOM 1834 C CA . ALA A 1 241 ? -36.106 27.114 54.893 1.00 34.88 241 ALA A CA 1
ATOM 1835 C C . ALA A 1 241 ? -35.367 25.773 55.138 1.00 34.88 241 ALA A C 1
ATOM 1837 O O . ALA A 1 241 ? -35.669 24.795 54.467 1.00 34.88 241 ALA A O 1
ATOM 1838 N N . SER A 1 242 ? -34.211 25.751 55.827 1.00 34.66 242 SER A N 1
ATOM 1839 C CA . SER A 1 242 ? -34.028 25.454 57.276 1.00 34.66 242 SER A CA 1
ATOM 1840 C C . SER A 1 242 ? -34.553 24.063 57.663 1.00 34.66 242 SER A C 1
ATOM 1842 O O . SER A 1 242 ? -35.700 23.772 57.373 1.00 34.66 242 SER A O 1
ATOM 1844 N N . SER A 1 243 ? -33.857 23.146 58.329 1.00 35.25 243 SER A N 1
ATOM 1845 C CA . SER A 1 243 ? -32.712 23.109 59.258 1.00 35.25 243 SER A CA 1
ATOM 1846 C C . SER A 1 243 ? -32.157 21.654 59.187 1.00 35.25 243 SER A C 1
ATOM 1848 O O . SER A 1 243 ? -32.794 20.803 58.581 1.00 35.25 243 SER A O 1
ATOM 1850 N N . THR A 1 244 ? -30.990 21.228 59.675 1.00 38.06 244 THR A N 1
ATOM 1851 C CA . THR A 1 244 ? -30.474 21.265 61.051 1.00 38.06 244 THR A CA 1
ATOM 1852 C C . THR A 1 244 ? -29.082 20.581 61.028 1.00 38.06 244 THR A C 1
ATOM 1854 O O . THR A 1 244 ? -28.930 19.578 60.342 1.00 38.06 244 THR A O 1
ATOM 1857 N N . SER A 1 245 ? -28.099 21.155 61.747 1.00 35.38 245 SER A N 1
ATOM 1858 C CA . SER A 1 245 ? -26.996 20.542 62.544 1.00 35.38 245 SER A CA 1
ATOM 1859 C C . SER A 1 245 ? -26.414 19.162 62.153 1.00 35.38 245 SER A C 1
ATOM 1861 O O . SER A 1 245 ? -27.161 18.226 61.928 1.00 35.38 245 SER A O 1
ATOM 1863 N N . ALA A 1 246 ? -25.130 18.827 62.274 1.00 35.69 246 ALA A N 1
ATOM 1864 C CA . ALA A 1 246 ? -23.932 19.430 62.857 1.00 35.69 246 ALA A CA 1
ATOM 1865 C C . ALA A 1 246 ? -22.784 18.396 62.705 1.00 35.69 246 ALA A C 1
ATOM 1867 O O . ALA A 1 246 ? -23.070 17.217 62.535 1.00 35.69 246 ALA A O 1
ATOM 1868 N N . SER A 1 247 ? -21.533 18.835 62.943 1.00 36.66 247 SER A N 1
ATOM 1869 C CA . SER A 1 247 ? -20.438 18.030 63.544 1.00 36.66 247 SER A CA 1
ATOM 1870 C C . SER A 1 247 ? -19.816 16.923 62.653 1.00 36.66 247 SER A C 1
ATOM 1872 O O . SER A 1 247 ? -20.523 16.081 62.138 1.00 36.66 247 SER A O 1
ATOM 1874 N N . ALA A 1 248 ? -18.506 16.772 62.421 1.00 38.09 248 ALA A N 1
ATOM 1875 C CA . ALA A 1 248 ? -17.306 17.280 63.075 1.00 38.09 248 ALA A CA 1
ATOM 1876 C C . ALA A 1 248 ? -16.059 17.160 62.161 1.00 38.09 248 ALA A C 1
ATOM 1878 O O . ALA A 1 248 ? -15.940 16.272 61.328 1.00 38.09 248 ALA A O 1
ATOM 1879 N N . ARG A 1 249 ? -15.145 18.110 62.389 1.00 34.72 249 ARG A N 1
ATOM 1880 C CA . ARG A 1 249 ? -13.666 18.131 62.318 1.00 34.72 249 ARG A CA 1
ATOM 1881 C C . ARG A 1 249 ? -12.892 16.944 61.691 1.00 34.72 249 ARG A C 1
ATOM 1883 O O . ARG A 1 249 ? -13.045 15.793 62.072 1.00 34.72 249 ARG A O 1
ATOM 1890 N N . ARG A 1 250 ? -11.918 17.331 60.849 1.00 38.69 250 ARG A N 1
ATOM 1891 C CA . ARG A 1 250 ? -10.691 16.607 60.425 1.00 38.69 250 ARG A CA 1
ATOM 1892 C C . ARG A 1 250 ? -9.821 16.196 61.637 1.00 38.69 250 ARG A C 1
ATOM 1894 O O . ARG A 1 250 ? -10.004 16.810 62.692 1.00 38.69 250 ARG A O 1
ATOM 1901 N N . PRO A 1 251 ? -8.840 15.271 61.515 1.00 46.84 251 PRO A N 1
ATOM 1902 C CA . PRO A 1 251 ? -7.484 15.625 61.022 1.00 46.84 251 PRO A CA 1
ATOM 1903 C C . PRO A 1 251 ? -6.755 14.491 60.231 1.00 46.84 251 PRO A C 1
ATOM 1905 O O . PRO A 1 251 ? -7.073 13.323 60.373 1.00 46.84 251 PRO A O 1
ATOM 1908 N N . VAL A 1 252 ? -5.946 14.833 59.216 1.00 45.50 252 VAL A N 1
ATOM 1909 C CA . VAL A 1 252 ? -4.459 14.715 59.159 1.00 45.50 252 VAL A CA 1
ATOM 1910 C C . VAL A 1 252 ? -3.908 13.294 58.894 1.00 45.50 252 VAL A C 1
ATOM 1912 O O . VAL A 1 252 ? -4.137 12.357 59.644 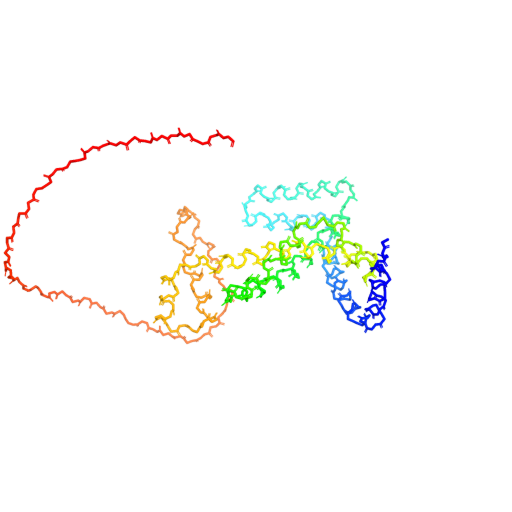1.00 45.50 252 VAL A O 1
ATOM 1915 N N . SER A 1 253 ? -3.144 13.192 57.800 1.00 44.91 253 SER A N 1
ATOM 1916 C CA . SER A 1 253 ? -2.298 12.075 57.334 1.00 44.91 253 SER A CA 1
ATOM 1917 C 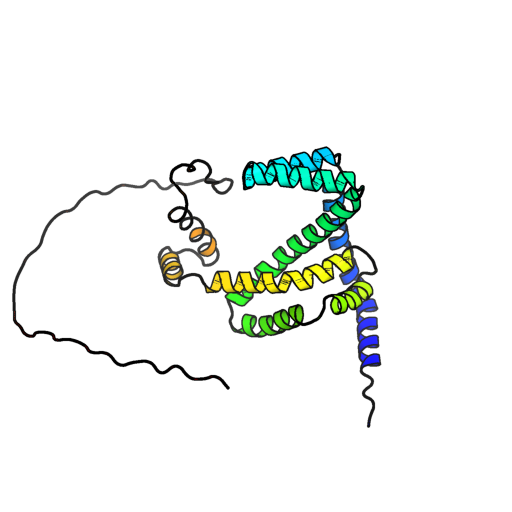C . SER A 1 253 ? -1.148 11.725 58.294 1.00 44.91 253 SER A C 1
ATOM 1919 O O . SER A 1 253 ? -0.718 12.605 59.040 1.00 44.91 253 SER A O 1
ATOM 1921 N N . PRO A 1 254 ? -0.523 10.534 58.175 1.00 49.50 254 PRO A N 1
ATOM 1922 C CA . PRO A 1 254 ? 0.809 10.531 57.545 1.00 49.50 254 PRO A CA 1
ATOM 1923 C C . PRO A 1 254 ? 1.191 9.272 56.726 1.00 49.50 254 PRO A C 1
ATOM 1925 O O . PRO A 1 254 ? 0.665 8.181 56.900 1.00 49.50 254 PRO A O 1
ATOM 1928 N N . SER A 1 255 ? 2.153 9.515 55.831 1.00 47.28 255 SER A N 1
ATOM 1929 C CA . SER A 1 255 ? 3.148 8.657 55.155 1.00 47.28 255 SER A CA 1
ATOM 1930 C C . SER A 1 255 ? 3.329 7.168 55.518 1.00 47.28 255 SER A C 1
ATOM 1932 O O . SER A 1 255 ? 3.580 6.838 56.674 1.00 47.28 255 SER A O 1
ATOM 1934 N N . SER A 1 256 ? 3.494 6.337 54.479 1.00 46.16 256 SER A N 1
ATOM 1935 C CA . SER A 1 256 ? 4.471 5.225 54.398 1.00 46.16 256 SER A CA 1
ATOM 1936 C C . SER A 1 256 ? 4.651 4.829 52.915 1.00 46.16 256 SER A C 1
ATOM 1938 O O . SER A 1 256 ? 3.699 4.488 52.225 1.00 46.16 256 SER A O 1
ATOM 1940 N N . SER A 1 257 ? 5.741 5.253 52.268 1.00 41.25 257 SER A N 1
ATOM 1941 C CA . SER A 1 257 ? 6.977 4.484 52.020 1.00 41.25 257 SER A CA 1
ATOM 1942 C C . SER A 1 257 ? 6.796 3.242 51.128 1.00 41.25 257 SER A C 1
ATOM 1944 O O . SER A 1 257 ? 6.342 2.192 51.574 1.00 41.25 257 SER A O 1
ATOM 1946 N N . TRP A 1 258 ? 7.228 3.392 49.874 1.00 41.91 258 TRP A N 1
ATOM 1947 C CA . TRP A 1 258 ? 7.518 2.339 48.898 1.00 41.91 258 TRP A CA 1
ATOM 1948 C C . TRP A 1 258 ? 8.580 1.353 49.407 1.00 41.91 258 TRP A C 1
ATOM 1950 O O . TRP A 1 258 ? 9.479 1.761 50.144 1.00 41.91 258 TRP A O 1
ATOM 1960 N N . PRO A 1 259 ? 8.581 0.118 48.882 1.00 50.75 259 PRO A N 1
ATOM 1961 C CA . PRO A 1 259 ? 9.844 -0.516 48.520 1.00 50.75 259 PRO A CA 1
ATOM 1962 C C . PRO A 1 259 ? 9.879 -0.903 47.038 1.00 50.75 259 PRO A C 1
ATOM 1964 O O . PRO A 1 259 ? 9.090 -1.702 46.538 1.00 50.75 259 PRO A O 1
ATOM 1967 N N . SER A 1 260 ? 10.861 -0.330 46.354 1.00 54.75 2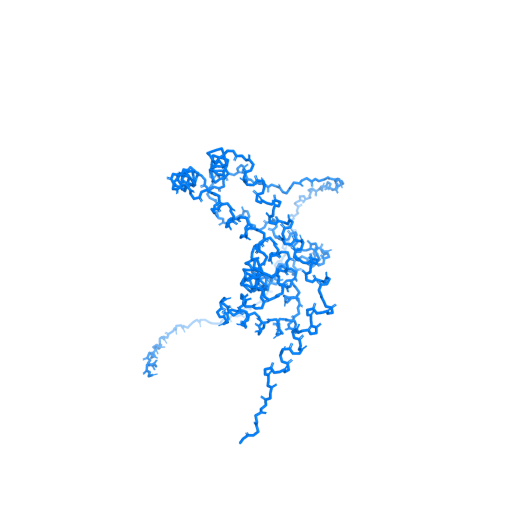60 SER A N 1
ATOM 1968 C CA . SER A 1 260 ? 11.502 -0.848 45.154 1.00 54.75 260 SER A CA 1
ATOM 1969 C C . SER A 1 260 ? 12.254 -2.141 45.474 1.00 54.75 260 SER A C 1
ATOM 1971 O O . SER A 1 260 ? 13.126 -2.086 46.331 1.00 54.75 260 SER A O 1
ATOM 1973 N N . THR A 1 261 ? 11.967 -3.240 44.768 1.00 49.16 261 THR A N 1
ATOM 1974 C CA . THR A 1 261 ? 12.930 -4.290 44.357 1.00 49.16 261 THR A CA 1
ATOM 1975 C C . THR A 1 261 ? 12.178 -5.428 43.661 1.00 49.16 261 THR A C 1
ATOM 1977 O O . THR A 1 261 ? 11.569 -6.243 44.341 1.00 49.16 261 THR A O 1
ATOM 1980 N N . TRP A 1 262 ? 12.255 -5.507 42.331 1.00 46.75 262 TRP A N 1
ATOM 1981 C CA . TRP A 1 262 ? 12.206 -6.772 41.583 1.00 46.75 262 TRP A CA 1
ATOM 1982 C C . TRP A 1 262 ? 13.117 -6.627 40.363 1.00 46.75 262 TRP A C 1
ATOM 1984 O O . TRP A 1 262 ? 12.701 -6.241 39.276 1.00 46.75 262 TRP A O 1
ATOM 1994 N N . THR A 1 263 ? 14.399 -6.871 40.611 1.00 52.97 263 THR A N 1
ATOM 1995 C CA . THR A 1 263 ? 15.393 -7.283 39.622 1.00 52.97 263 THR A CA 1
ATOM 1996 C C . THR A 1 263 ? 15.744 -8.727 39.943 1.00 52.97 263 THR A C 1
ATOM 1998 O O . THR A 1 263 ? 16.303 -8.981 41.012 1.00 52.97 263 THR A O 1
ATOM 2001 N N . ALA A 1 264 ? 15.399 -9.636 39.039 1.00 50.81 264 ALA A N 1
ATOM 2002 C CA . ALA A 1 264 ? 16.053 -10.918 38.798 1.00 50.81 264 ALA A CA 1
ATOM 2003 C C . ALA A 1 264 ? 15.662 -11.364 37.386 1.00 50.81 264 ALA A C 1
ATOM 2005 O O . ALA A 1 264 ? 14.446 -11.309 37.091 1.00 50.81 264 ALA A O 1
#